Protein AF-A0A6I3X0I8-F1 (afdb_monomer_lite)

Radius of gyration: 18.53 Å; chains: 1; bounding box: 52×44×48 Å

Foldseek 3Di:
DDDDDDDDPPQQFFDKKKKQWFPEDQVRLCVLCVVPDDPPWDWDWDADPGGIIIITADDWDDDPQKIKDHWWAQPQLQDPDGTDDNVNLSVLCVVPPLLSLQRTAFDMWMDGNNQQKIAARQLLLQWWKWDAACATMIIRDDSSNCVSNVHPDIDTDHHQWMAHRVGDIDRSVPDPPVPVDDQDDQLVLLVVSVVVQPPDPAHWAFDDDPQQDQDPQWTWTDDPQEIETRGDSVCRCVQLVDPVSSVVVSVSSNVSSNSSNSVSGGYGYSCSGPPNVVSSCVNNVVPDDPPD

pLDDT: mean 84.64, std 14.88, range [30.23, 97.62]

Sequence (292 aa):
MSAGDQLMPEGSQSGFLIILAAQTAPAEAIASAVDVLPPNWPVVTRELAWGTALLAGPAFNIDGDHVVLGTAVADPWGIPGSTVERAEMMTRCKRYGAQAVNLAAGPFAVADLHTGSITRAPNGVVPLYVAVGKRHVVGTHREIVLRLADSAATRLVPAGVEIHIDGTERNVADLTVQESIRYVDIVDLGREIEMHLARCTVPLVPFNDSALPAPHGFRLLRHDNALVASAIAEQMPETLGSVAAIEATRRAMSALWWQAGRAGMQLFVPALERPAMDTLFLALGCIRSRRR

Secondary structure (DSSP, 8-state):
-PPP------------EEEEEET--HHHHHHHHTTTS-TT--EEEEEETTEEEEEESS-EEEETTEEEEE--BSSTT--TT-BPPHHHHHHHHHHHGGGGGGS-BSSEEEEETTTTEEEEPTT--S--EEEESSSEEEES-HHHHHHHHT-S--EEPPTTEEEETTS-EEE--------------HHHHHHHHHHHHTT-SSPPEE---TTSPPPTTEEEEEETTEEEEEE-GGGHHHHHSSHHHHHHHHHHHHHHHHHHHHTT-EEE-GGGSTTHHHHHHHHTT-S-----

Structure (mmCIF, N/CA/C/O backbone):
data_AF-A0A6I3X0I8-F1
#
_entry.id   AF-A0A6I3X0I8-F1
#
loop_
_atom_site.group_PDB
_atom_site.id
_atom_site.type_symbol
_atom_site.label_atom_id
_atom_site.label_alt_id
_atom_site.label_comp_id
_atom_site.label_asym_id
_atom_site.label_entity_id
_atom_site.label_seq_id
_atom_site.pdbx_PDB_ins_code
_atom_site.Cartn_x
_atom_site.Cartn_y
_atom_site.Cartn_z
_atom_site.occupancy
_atom_site.B_iso_or_equiv
_atom_site.auth_seq_id
_atom_site.auth_comp_id
_atom_site.auth_asym_id
_atom_site.auth_atom_id
_atom_site.pdbx_PDB_model_num
ATOM 1 N N . MET A 1 1 ? -20.209 -26.703 12.601 1.00 30.52 1 MET A N 1
ATOM 2 C CA . MET A 1 1 ? -20.282 -26.414 11.154 1.00 30.52 1 MET A CA 1
ATOM 3 C C . MET A 1 1 ? -20.444 -24.910 11.018 1.00 30.52 1 MET A C 1
ATOM 5 O O . MET A 1 1 ? -21.547 -24.420 11.214 1.00 30.52 1 MET A O 1
ATOM 9 N N . SER A 1 2 ? -19.343 -24.172 10.862 1.00 31.66 2 SER A N 1
ATOM 10 C CA . SER A 1 2 ? -19.375 -22.713 10.710 1.00 31.66 2 SER A CA 1
ATOM 11 C C . SER A 1 2 ? -19.729 -22.363 9.269 1.00 31.66 2 SER A C 1
ATOM 13 O O . SER A 1 2 ? -19.227 -22.996 8.341 1.00 31.66 2 SER A O 1
ATOM 15 N N . ALA A 1 3 ? -20.625 -21.392 9.105 1.00 30.23 3 ALA A N 1
ATOM 16 C CA . ALA A 1 3 ? -20.978 -20.822 7.816 1.00 30.23 3 ALA A CA 1
ATOM 17 C C . ALA A 1 3 ? -19.698 -20.335 7.127 1.00 30.23 3 ALA A C 1
ATOM 19 O O . ALA A 1 3 ? -18.959 -19.536 7.696 1.00 30.23 3 ALA A O 1
ATOM 20 N N . GLY A 1 4 ? -19.409 -20.894 5.953 1.00 31.91 4 GLY A N 1
ATOM 21 C CA . GLY A 1 4 ? -18.306 -20.443 5.122 1.00 31.91 4 GLY A CA 1
ATOM 22 C C . GLY A 1 4 ? -18.554 -19.003 4.702 1.00 31.91 4 GLY A C 1
ATOM 23 O O . GLY A 1 4 ? -19.616 -18.697 4.154 1.00 31.91 4 GLY A O 1
ATOM 24 N N . ASP A 1 5 ? -17.574 -18.148 4.979 1.00 34.41 5 ASP A N 1
ATOM 25 C CA . ASP A 1 5 ? -17.471 -16.808 4.424 1.00 34.41 5 ASP A CA 1
ATOM 26 C C . ASP A 1 5 ? -17.640 -16.902 2.903 1.00 34.41 5 ASP A C 1
ATOM 28 O O . ASP A 1 5 ? -16.839 -17.522 2.198 1.00 34.41 5 ASP A O 1
ATOM 32 N N . GLN A 1 6 ? -18.746 -16.355 2.397 1.00 33.91 6 GLN A N 1
ATOM 33 C CA . GLN A 1 6 ? -19.011 -16.297 0.967 1.00 33.91 6 GLN A CA 1
ATOM 34 C C . GLN A 1 6 ? -17.963 -15.392 0.314 1.00 33.91 6 GLN A C 1
ATOM 36 O O . GLN A 1 6 ? -18.008 -14.168 0.429 1.00 33.91 6 GLN A O 1
ATOM 41 N N . LEU A 1 7 ? -17.014 -16.026 -0.375 1.00 37.66 7 LEU A N 1
ATOM 42 C CA . LEU A 1 7 ? -16.062 -15.388 -1.274 1.00 37.66 7 LEU A CA 1
ATOM 43 C C . LEU A 1 7 ? -16.835 -14.675 -2.390 1.00 37.66 7 LEU A C 1
ATOM 45 O O . LEU A 1 7 ? -17.477 -15.307 -3.230 1.00 37.66 7 LEU A O 1
ATOM 49 N N . MET A 1 8 ? -16.771 -13.345 -2.378 1.00 37.50 8 MET A N 1
ATOM 50 C CA . MET A 1 8 ? -17.165 -12.500 -3.505 1.00 37.50 8 MET A CA 1
ATOM 51 C C . MET A 1 8 ? -16.362 -12.897 -4.761 1.00 37.50 8 MET A C 1
ATOM 53 O O . MET A 1 8 ? -15.214 -13.340 -4.630 1.00 37.50 8 MET A O 1
ATOM 57 N N . PRO A 1 9 ? -16.936 -12.744 -5.972 1.00 39.78 9 PRO A N 1
ATOM 58 C CA . PRO A 1 9 ? -16.251 -13.064 -7.223 1.00 39.78 9 PRO A CA 1
ATOM 59 C C . PRO A 1 9 ? -14.922 -12.310 -7.323 1.00 39.78 9 PRO A C 1
ATOM 61 O O . PRO A 1 9 ? -14.788 -11.210 -6.788 1.00 39.78 9 PRO A O 1
ATOM 64 N N . GLU A 1 10 ? -13.943 -12.912 -8.001 1.00 43.03 10 GLU A N 1
ATOM 65 C CA . GLU A 1 10 ? -12.582 -12.397 -8.181 1.00 43.03 10 GLU A CA 1
ATOM 66 C C . GLU A 1 10 ? -12.565 -11.005 -8.838 1.00 43.03 10 GLU A C 1
ATOM 68 O O . GLU A 1 10 ? -12.401 -10.844 -10.043 1.00 43.03 10 GLU A O 1
ATOM 73 N N . GLY A 1 11 ? -12.739 -9.967 -8.021 1.00 41.91 11 GLY A N 1
ATOM 74 C CA . GLY A 1 11 ? -12.585 -8.572 -8.401 1.00 41.91 11 GLY A CA 1
ATOM 75 C C . GLY A 1 11 ? -11.135 -8.141 -8.233 1.00 41.91 11 GLY A C 1
ATOM 76 O O . GLY A 1 11 ? -10.708 -7.751 -7.147 1.00 41.91 11 GLY A O 1
ATOM 77 N N . SER A 1 12 ? -10.370 -8.217 -9.317 1.00 55.06 12 SER A N 1
ATOM 78 C CA . SER A 1 12 ? -9.038 -7.638 -9.498 1.00 55.06 12 SER A CA 1
ATOM 79 C C . SER A 1 12 ? -9.143 -6.111 -9.603 1.00 55.06 12 SER A C 1
ATOM 81 O O . SER A 1 12 ? -9.148 -5.539 -10.685 1.00 55.06 12 SER A O 1
ATOM 83 N N . GLN A 1 13 ? -9.283 -5.426 -8.470 1.00 65.00 13 GLN A N 1
ATOM 84 C CA . GLN A 1 13 ? -9.361 -3.962 -8.403 1.00 65.00 13 GLN A CA 1
ATOM 85 C C . GLN A 1 13 ? -8.386 -3.436 -7.339 1.00 65.00 13 GLN A C 1
ATOM 87 O O . GLN A 1 13 ? -8.132 -4.102 -6.334 1.00 65.00 13 GLN A O 1
ATOM 92 N N . SER A 1 14 ? -7.796 -2.261 -7.569 1.00 71.12 14 SER A N 1
ATOM 93 C CA . SER A 1 14 ? -7.028 -1.533 -6.551 1.00 71.12 14 SER A CA 1
ATOM 94 C C . SER A 1 14 ? -7.934 -0.802 -5.574 1.00 71.12 14 SER A C 1
ATOM 96 O O . SER A 1 14 ? -9.152 -0.766 -5.729 1.00 71.12 14 SER A O 1
ATOM 98 N N . GLY A 1 15 ? -7.317 -0.213 -4.552 1.00 81.25 15 GLY A N 1
ATOM 99 C CA . GLY A 1 15 ? -8.034 0.425 -3.464 1.00 81.25 15 GLY A CA 1
ATOM 100 C C . GLY A 1 15 ? -8.574 -0.602 -2.474 1.00 81.25 15 GLY A C 1
ATOM 101 O O . GLY A 1 15 ? -9.236 -1.570 -2.827 1.00 81.25 15 GLY A O 1
ATOM 102 N N . PHE A 1 16 ? -8.280 -0.379 -1.204 1.00 90.25 16 PHE A N 1
ATOM 103 C CA . PHE A 1 16 ? -8.968 -1.019 -0.095 1.00 90.25 16 PHE A CA 1
ATOM 104 C C . PHE A 1 16 ? -8.822 -0.136 1.139 1.00 90.25 16 PHE A C 1
ATOM 106 O O . PHE A 1 16 ? -7.867 0.634 1.287 1.00 90.25 16 PHE A O 1
ATOM 113 N N . LEU A 1 17 ? -9.778 -0.259 2.040 1.00 92.31 17 LEU A N 1
ATOM 114 C CA . LEU A 1 17 ? -9.731 0.315 3.363 1.00 92.31 17 LEU A CA 1
ATOM 115 C C . LEU A 1 17 ? -9.381 -0.789 4.358 1.00 92.31 17 LEU A C 1
ATOM 117 O O . LEU A 1 17 ? -10.086 -1.786 4.460 1.00 92.31 17 LEU A O 1
ATOM 121 N N . ILE A 1 18 ? -8.320 -0.581 5.122 1.00 94.62 18 ILE A N 1
ATOM 122 C CA . ILE A 1 18 ? -8.143 -1.243 6.410 1.00 94.62 18 ILE A CA 1
ATOM 123 C C . ILE A 1 18 ? -7.883 -0.161 7.445 1.00 94.62 18 ILE A C 1
ATOM 125 O O . ILE A 1 18 ? -6.996 0.672 7.258 1.00 94.62 18 ILE A O 1
ATOM 129 N N . ILE A 1 19 ? -8.680 -0.159 8.507 1.00 96.75 19 ILE A N 1
ATOM 130 C CA . ILE A 1 19 ? -8.522 0.700 9.674 1.00 96.75 19 ILE A CA 1
ATOM 131 C C . ILE A 1 19 ? -8.519 -0.187 10.915 1.00 96.75 19 ILE A C 1
ATOM 133 O O . ILE A 1 19 ? -9.446 -0.967 11.119 1.00 96.75 19 ILE A O 1
ATOM 137 N N . LEU A 1 20 ? -7.516 -0.017 11.767 1.00 97.62 20 LEU A N 1
ATOM 138 C CA . LEU A 1 20 ? -7.517 -0.479 13.147 1.00 97.62 20 LEU A CA 1
ATOM 139 C C . LEU A 1 20 ? -7.674 0.759 14.030 1.00 97.62 20 LEU A C 1
ATOM 141 O O . LEU A 1 20 ? -6.877 1.692 13.929 1.00 97.62 20 LEU A O 1
ATOM 145 N N . ALA A 1 21 ? -8.715 0.796 14.857 1.00 97.06 21 ALA A N 1
ATOM 146 C CA . ALA A 1 21 ? -9.013 1.926 15.730 1.00 97.06 21 ALA A CA 1
ATOM 147 C C . ALA A 1 21 ? -9.180 1.453 17.179 1.00 97.06 21 ALA A C 1
ATOM 149 O O . ALA A 1 21 ? -10.132 0.737 17.503 1.00 97.06 21 ALA A O 1
ATOM 150 N N . ALA A 1 22 ? -8.257 1.858 18.056 1.00 96.25 22 ALA A N 1
ATOM 151 C CA . ALA A 1 22 ? -8.315 1.519 19.475 1.00 96.25 22 ALA A CA 1
ATOM 152 C C . ALA A 1 22 ? -9.574 2.106 20.120 1.00 96.25 22 ALA A C 1
ATOM 154 O O . ALA A 1 22 ? -9.973 3.224 19.788 1.00 96.25 22 ALA A O 1
ATOM 155 N N . GLN A 1 23 ? -10.186 1.362 21.048 1.00 95.31 23 GLN A N 1
ATOM 156 C CA . GLN A 1 23 ? -11.297 1.847 21.887 1.00 95.31 23 GLN A CA 1
ATOM 157 C C . GLN A 1 23 ? -12.445 2.499 21.084 1.00 95.31 23 GLN A C 1
ATOM 159 O O . GLN A 1 23 ? -13.079 3.454 21.523 1.00 95.31 23 GLN A O 1
ATOM 164 N N . THR A 1 24 ? -12.681 2.016 19.863 1.00 96.31 24 THR A N 1
ATOM 165 C CA . THR A 1 24 ? -13.731 2.505 18.963 1.00 96.31 24 THR A CA 1
ATOM 166 C C . THR A 1 24 ? -14.797 1.438 18.827 1.00 96.31 24 THR A C 1
ATOM 168 O O . THR A 1 24 ? -14.454 0.275 18.625 1.00 96.31 24 THR A O 1
ATOM 171 N N . ALA A 1 25 ? -16.071 1.824 18.897 1.00 96.06 25 ALA A N 1
ATOM 172 C CA . ALA A 1 25 ? -17.179 0.912 18.631 1.00 96.06 25 ALA A CA 1
ATOM 173 C C . ALA A 1 25 ? -17.378 0.705 17.113 1.00 96.06 25 ALA A C 1
ATOM 175 O O . ALA A 1 25 ? -17.197 1.655 16.343 1.00 96.06 25 ALA A O 1
ATOM 176 N N . PRO A 1 26 ? -17.841 -0.475 16.655 1.00 96.50 26 PRO A N 1
ATOM 177 C CA . PRO A 1 26 ? -18.033 -0.748 15.227 1.00 96.50 26 PRO A CA 1
ATOM 178 C C . PRO A 1 26 ? -18.900 0.280 14.488 1.00 96.50 26 PRO A C 1
ATOM 180 O O . PRO A 1 26 ? -18.542 0.723 13.398 1.00 96.50 26 PRO A O 1
ATOM 183 N N . ALA A 1 27 ? -20.003 0.721 15.100 1.00 96.19 27 ALA A N 1
ATOM 184 C CA . ALA A 1 27 ? -20.914 1.697 14.497 1.00 96.19 27 ALA A CA 1
ATOM 185 C C . ALA A 1 27 ? -20.234 3.049 14.207 1.00 96.19 27 ALA A C 1
ATOM 187 O O . ALA A 1 27 ? -20.485 3.665 13.172 1.00 96.19 27 ALA A O 1
ATOM 188 N N . GLU A 1 28 ? -19.338 3.491 15.091 1.00 95.75 28 GLU A N 1
ATOM 189 C CA . GLU A 1 28 ? -18.586 4.737 14.929 1.00 95.75 28 GLU A CA 1
ATOM 190 C C . GLU A 1 28 ? -17.545 4.635 13.802 1.00 95.75 28 GLU A C 1
ATOM 192 O O . GLU A 1 28 ? -17.379 5.572 13.012 1.00 95.75 28 GLU A O 1
ATOM 197 N N . ALA A 1 29 ? -16.882 3.478 13.686 1.00 95.12 29 ALA A N 1
ATOM 198 C CA . ALA A 1 29 ? -15.953 3.198 12.596 1.00 95.12 29 ALA A CA 1
ATOM 199 C C . ALA A 1 29 ? -16.658 3.243 11.230 1.00 95.12 29 ALA A C 1
ATOM 201 O O . ALA A 1 29 ? -16.177 3.916 10.317 1.00 95.12 29 ALA A O 1
ATOM 202 N N . ILE A 1 30 ? -17.825 2.598 11.104 1.00 95.44 30 ILE A N 1
ATOM 203 C CA . ILE A 1 30 ? -18.626 2.598 9.866 1.00 95.44 30 ILE A CA 1
ATOM 204 C C . ILE A 1 30 ? -19.091 4.012 9.517 1.00 95.44 30 ILE A C 1
ATOM 206 O O . ILE A 1 30 ? -18.900 4.459 8.385 1.00 95.44 30 ILE A O 1
ATOM 210 N N . ALA A 1 31 ? -19.654 4.738 10.488 1.00 94.81 31 ALA A N 1
ATOM 211 C CA . ALA A 1 31 ? -20.130 6.106 10.283 1.00 94.81 31 ALA A CA 1
ATOM 212 C C . ALA A 1 31 ? -19.012 7.044 9.797 1.00 94.81 31 ALA A C 1
ATOM 214 O O . ALA A 1 31 ? -19.251 7.960 9.016 1.00 94.81 31 ALA A O 1
ATOM 215 N N . SER A 1 32 ? -17.766 6.790 10.203 1.00 93.81 32 SER A N 1
ATOM 216 C CA . SER A 1 32 ? -16.609 7.569 9.759 1.00 93.81 32 SER A CA 1
ATOM 217 C C . SER A 1 32 ? -16.168 7.278 8.321 1.00 93.81 32 SER A C 1
ATOM 219 O O . SER A 1 32 ? -15.430 8.085 7.758 1.00 93.81 32 SER A O 1
ATOM 221 N N . ALA A 1 33 ? -16.598 6.164 7.727 1.00 91.75 33 ALA A N 1
ATOM 222 C CA . ALA A 1 33 ? -16.154 5.718 6.408 1.00 91.75 33 ALA A CA 1
ATOM 223 C C . ALA A 1 33 ? -17.232 5.798 5.315 1.00 91.75 33 ALA A C 1
ATOM 225 O O . ALA A 1 33 ? -16.880 5.866 4.138 1.00 91.75 33 ALA A O 1
ATOM 226 N N . VAL A 1 34 ? -18.519 5.810 5.681 1.00 89.44 34 VAL A N 1
ATOM 227 C CA . VAL A 1 34 ? -19.650 5.669 4.742 1.00 89.44 34 VAL A CA 1
ATOM 228 C C . VAL A 1 34 ? -19.632 6.672 3.579 1.00 89.44 34 VAL A C 1
ATOM 230 O O . VAL A 1 34 ? -19.892 6.282 2.448 1.00 89.44 34 VAL A O 1
ATOM 233 N N . ASP A 1 35 ? -19.237 7.924 3.824 1.00 87.31 35 ASP A N 1
ATOM 234 C CA . ASP A 1 35 ? -19.232 8.980 2.796 1.00 87.31 35 ASP A CA 1
ATOM 235 C C . ASP A 1 35 ? -18.014 8.931 1.858 1.00 87.31 35 ASP A C 1
ATOM 237 O O . ASP A 1 35 ? -17.942 9.663 0.872 1.00 87.31 35 ASP A O 1
ATOM 241 N N . VAL A 1 36 ? -17.016 8.112 2.192 1.00 85.69 36 VAL A N 1
ATOM 242 C CA . VAL A 1 36 ? -15.724 8.045 1.489 1.00 85.69 36 VAL A CA 1
ATOM 243 C C . VAL A 1 36 ? -15.614 6.772 0.655 1.00 85.69 36 VAL A C 1
ATOM 245 O O . VAL A 1 36 ? -14.923 6.741 -0.367 1.00 85.69 36 VAL A O 1
ATOM 248 N N . LEU A 1 37 ? -16.273 5.705 1.103 1.00 84.75 37 LEU A N 1
ATOM 249 C CA . LEU A 1 37 ? -16.211 4.403 0.463 1.00 84.75 37 LEU A CA 1
ATOM 250 C C . LEU A 1 37 ? -16.990 4.395 -0.860 1.00 84.75 37 LEU A C 1
ATOM 252 O O . LEU A 1 37 ? -18.111 4.900 -0.925 1.00 84.75 37 LEU A O 1
ATOM 256 N N . PRO A 1 38 ? -16.441 3.781 -1.923 1.00 83.19 38 PRO A N 1
ATOM 257 C CA . PRO A 1 38 ? -17.211 3.505 -3.126 1.00 83.19 38 PRO A CA 1
ATOM 258 C C . PRO A 1 38 ? -18.472 2.683 -2.802 1.00 83.19 38 PRO A C 1
ATOM 260 O O . PRO A 1 38 ? -18.392 1.734 -2.020 1.00 83.19 38 PRO A O 1
ATOM 263 N N . PRO A 1 39 ? -19.624 2.981 -3.432 1.00 79.06 39 PRO A N 1
ATOM 264 C CA . PRO A 1 39 ? -20.924 2.430 -3.033 1.00 79.06 39 PRO A CA 1
ATOM 265 C C . PRO A 1 39 ? -21.034 0.903 -3.158 1.00 79.06 39 PRO A C 1
ATOM 267 O O . PRO A 1 39 ? -21.868 0.294 -2.498 1.00 79.06 39 PRO A O 1
ATOM 270 N N . ASN A 1 40 ? -20.188 0.279 -3.982 1.00 81.44 40 ASN A N 1
ATOM 271 C CA . ASN A 1 40 ? -20.195 -1.167 -4.224 1.00 81.44 40 ASN A CA 1
ATOM 272 C C . ASN A 1 40 ? -19.096 -1.917 -3.459 1.00 81.44 40 ASN A C 1
ATOM 274 O O . ASN A 1 40 ? -18.894 -3.108 -3.693 1.00 81.44 40 ASN A O 1
ATOM 278 N N . TRP A 1 41 ? -18.333 -1.239 -2.598 1.00 86.94 41 TRP A N 1
ATOM 279 C CA . TRP A 1 41 ? -17.324 -1.923 -1.800 1.00 86.94 41 TRP A CA 1
ATOM 280 C C . TRP A 1 41 ? -17.990 -2.667 -0.643 1.00 86.94 41 TRP A C 1
ATOM 282 O O . TRP A 1 41 ? -18.701 -2.040 0.144 1.00 86.94 41 TRP A O 1
ATOM 292 N N . PRO A 1 42 ? -17.759 -3.985 -0.495 1.00 88.25 42 PRO A N 1
ATOM 293 C CA . PRO A 1 42 ? -18.194 -4.684 0.700 1.00 88.25 42 PRO A CA 1
ATOM 294 C C . PRO A 1 42 ? -17.462 -4.098 1.908 1.00 88.25 42 PRO A C 1
ATOM 296 O O . PRO A 1 42 ? -16.277 -3.762 1.824 1.00 88.25 42 PRO A O 1
ATOM 299 N N . VAL A 1 43 ? -18.184 -3.978 3.020 1.00 91.06 43 VAL A N 1
ATOM 300 C CA . VAL A 1 43 ? -17.684 -3.432 4.282 1.00 91.06 43 VAL A CA 1
ATOM 301 C C . VAL A 1 43 ? -17.868 -4.477 5.368 1.00 91.06 43 VAL A C 1
ATOM 303 O O . VAL A 1 43 ? -18.961 -5.008 5.551 1.00 91.06 43 VAL A O 1
ATOM 306 N N . VAL A 1 44 ? -16.797 -4.757 6.100 1.00 93.06 44 VAL A N 1
ATOM 307 C CA . VAL A 1 44 ? -16.777 -5.673 7.235 1.00 93.06 44 VAL A CA 1
ATOM 308 C C . VAL A 1 44 ? -16.189 -4.938 8.427 1.00 93.06 44 VAL A C 1
ATOM 310 O O . VAL A 1 44 ? -15.123 -4.331 8.340 1.00 93.06 44 VAL A O 1
ATOM 313 N N . THR A 1 45 ? -16.869 -5.019 9.564 1.00 94.38 45 THR A N 1
ATOM 314 C CA . THR A 1 45 ? -16.325 -4.572 10.846 1.00 94.38 45 THR A CA 1
ATOM 315 C C . THR A 1 45 ? -16.229 -5.716 11.821 1.00 94.38 45 THR A C 1
ATOM 317 O O . THR A 1 45 ? -17.137 -6.542 11.899 1.00 94.38 45 THR A O 1
ATOM 320 N N . ARG A 1 46 ? -15.166 -5.709 12.619 1.00 94.50 46 ARG A N 1
ATOM 321 C CA . ARG A 1 46 ? -14.960 -6.668 13.694 1.00 94.50 46 ARG A CA 1
ATOM 322 C C . ARG A 1 46 ? -14.582 -5.947 14.975 1.00 94.50 46 ARG A C 1
ATOM 324 O O . ARG A 1 46 ? -13.611 -5.193 15.004 1.00 94.50 46 ARG A O 1
ATOM 331 N N . GLU A 1 47 ? -15.353 -6.207 16.020 1.00 95.81 47 GLU A N 1
ATOM 332 C CA . GLU A 1 47 ? -15.017 -5.809 17.381 1.00 95.81 47 GLU A CA 1
ATOM 333 C C . GLU A 1 47 ? -13.959 -6.764 17.947 1.00 95.81 47 GLU A C 1
ATOM 335 O O . GLU A 1 47 ? -14.021 -7.981 17.749 1.00 95.81 47 GLU A O 1
ATOM 340 N N . LEU A 1 48 ? -12.953 -6.196 18.600 1.00 95.56 48 LEU A N 1
ATOM 341 C CA . LEU A 1 48 ? -11.762 -6.867 19.106 1.00 95.56 48 LEU A CA 1
ATOM 342 C C . LEU A 1 48 ? -11.480 -6.366 20.525 1.00 95.56 48 LEU A C 1
ATOM 344 O O . LEU A 1 48 ? -11.910 -5.283 20.912 1.00 95.56 48 LEU A O 1
ATOM 348 N N . ALA A 1 49 ? -10.702 -7.124 21.299 1.00 94.25 49 ALA A N 1
ATOM 349 C CA . ALA A 1 49 ? -10.416 -6.785 22.697 1.00 94.25 49 ALA A CA 1
ATOM 350 C C . ALA A 1 49 ? -9.773 -5.394 22.882 1.00 94.25 49 ALA A C 1
ATOM 352 O O . ALA A 1 49 ? -9.930 -4.771 23.928 1.00 94.25 49 ALA A O 1
ATOM 353 N N . TRP A 1 50 ? -9.055 -4.903 21.868 1.00 93.62 50 TRP A N 1
ATOM 354 C CA . TRP A 1 50 ? -8.394 -3.598 21.875 1.00 93.62 50 TRP A CA 1
ATOM 355 C C . TRP A 1 50 ? -9.201 -2.485 21.176 1.00 93.62 50 TRP A C 1
ATOM 357 O O . TRP A 1 50 ? -8.859 -1.306 21.314 1.00 93.62 50 TRP A O 1
ATOM 367 N N . GLY A 1 51 ? -10.259 -2.805 20.420 1.00 95.94 51 GLY A N 1
ATOM 368 C CA . GLY A 1 51 ? -10.993 -1.822 19.616 1.00 95.94 51 GLY A CA 1
ATOM 369 C C . GLY A 1 51 ? -11.734 -2.421 18.423 1.00 95.94 51 GLY A C 1
ATOM 370 O O . GLY A 1 51 ? -12.356 -3.470 18.533 1.00 95.94 51 GLY A O 1
ATOM 371 N N . THR A 1 52 ? -11.685 -1.745 17.275 1.00 97.19 52 THR A N 1
ATOM 372 C CA . THR A 1 52 ? -12.385 -2.170 16.054 1.00 97.19 52 THR A CA 1
ATOM 373 C C . THR A 1 52 ? -11.433 -2.263 14.871 1.00 97.19 52 THR A C 1
ATOM 375 O O . THR A 1 52 ? -10.624 -1.362 14.637 1.00 97.19 52 THR A O 1
ATOM 378 N N . ALA A 1 53 ? -11.598 -3.318 14.075 1.00 96.75 53 ALA A N 1
ATOM 379 C CA . ALA A 1 53 ? -11.095 -3.393 12.712 1.00 96.75 53 ALA A CA 1
ATOM 380 C C . ALA A 1 53 ? -12.226 -3.096 11.716 1.00 96.75 53 ALA A C 1
ATOM 382 O O . ALA A 1 53 ? -13.287 -3.716 11.779 1.00 96.75 53 ALA A O 1
ATOM 383 N N . LEU A 1 54 ? -11.996 -2.164 10.795 1.00 95.81 54 LEU A N 1
ATOM 384 C CA . LEU A 1 54 ? -12.872 -1.856 9.666 1.00 95.81 54 LEU A CA 1
ATOM 385 C C . LEU A 1 54 ? -12.131 -2.191 8.374 1.00 95.81 54 LEU A C 1
ATOM 387 O O . LEU A 1 54 ? -11.066 -1.642 8.096 1.00 95.81 54 LEU A O 1
ATOM 391 N N . LEU A 1 55 ? -12.720 -3.082 7.591 1.00 94.38 55 LEU A N 1
ATOM 392 C CA . LEU A 1 55 ? -12.208 -3.569 6.322 1.00 94.38 55 LEU A CA 1
ATOM 393 C C . LEU A 1 55 ? -13.221 -3.209 5.242 1.00 94.38 55 LEU A C 1
ATOM 395 O O . LEU A 1 55 ? -14.413 -3.460 5.403 1.00 94.38 55 LEU A O 1
ATOM 399 N N . ALA A 1 56 ? -12.771 -2.627 4.141 1.00 91.19 56 ALA A N 1
ATOM 400 C CA . ALA A 1 56 ? -13.615 -2.451 2.972 1.00 91.19 56 ALA A CA 1
ATOM 401 C C . ALA A 1 56 ? -12.802 -2.577 1.693 1.00 91.19 56 ALA A C 1
ATOM 403 O O . ALA A 1 56 ? -11.618 -2.252 1.660 1.00 91.19 56 ALA A O 1
ATOM 404 N N . GLY A 1 57 ? -13.441 -3.014 0.621 1.00 87.81 57 GLY A N 1
ATOM 405 C CA . GLY A 1 57 ? -12.790 -3.079 -0.678 1.00 87.81 57 GLY A CA 1
ATOM 406 C C . GLY A 1 57 ? -13.136 -4.324 -1.472 1.00 87.81 57 GLY A C 1
ATOM 407 O O . GLY A 1 57 ? -13.727 -5.262 -0.948 1.00 87.81 57 GLY A O 1
ATOM 408 N N . PRO A 1 58 ? -12.747 -4.345 -2.748 1.00 74.69 58 PRO A N 1
ATOM 409 C CA . PRO A 1 58 ? -13.157 -5.363 -3.709 1.00 74.69 58 PRO A CA 1
ATOM 410 C C . PRO A 1 58 ? -12.522 -6.736 -3.445 1.00 74.69 58 PRO A C 1
ATOM 412 O O . PRO A 1 58 ? -12.992 -7.744 -3.963 1.00 74.69 58 PRO A O 1
ATOM 415 N N . ALA A 1 59 ? -11.445 -6.782 -2.657 1.00 72.44 59 ALA A N 1
ATOM 416 C CA . ALA A 1 59 ? -10.634 -7.973 -2.470 1.00 72.44 59 ALA A CA 1
ATOM 417 C C . ALA A 1 59 ? -9.957 -7.991 -1.093 1.00 72.44 59 ALA A C 1
ATOM 419 O O . ALA A 1 59 ? -8.915 -7.359 -0.895 1.00 72.44 59 ALA A O 1
ATOM 420 N N . PHE A 1 60 ? -10.502 -8.776 -0.165 1.00 77.69 60 PHE A N 1
ATOM 421 C CA . PHE A 1 60 ? -9.809 -9.167 1.059 1.00 77.69 60 PHE A CA 1
ATOM 422 C C . PHE A 1 60 ? -10.142 -10.611 1.437 1.00 77.69 60 PHE A C 1
ATOM 424 O O . PHE A 1 60 ? -11.183 -11.139 1.053 1.00 77.69 60 PHE A O 1
ATOM 431 N N . ASN A 1 61 ? -9.232 -11.255 2.162 1.00 82.81 61 ASN A N 1
ATOM 432 C CA . ASN A 1 61 ? -9.436 -12.576 2.744 1.00 82.81 61 ASN A CA 1
ATOM 433 C C . ASN A 1 61 ? -9.135 -12.509 4.242 1.00 82.81 61 ASN A C 1
ATOM 435 O O . ASN A 1 61 ? -8.157 -11.867 4.637 1.00 82.81 61 ASN A O 1
ATOM 439 N N . ILE A 1 62 ? -9.971 -13.155 5.050 1.00 85.38 62 ILE A N 1
ATOM 440 C CA . ILE A 1 62 ? -9.868 -13.189 6.510 1.00 85.38 62 ILE A CA 1
ATOM 441 C C . ILE A 1 62 ? -9.801 -14.654 6.923 1.00 85.38 62 ILE A C 1
ATOM 443 O O . ILE A 1 62 ? -10.627 -15.456 6.503 1.00 85.38 62 ILE A O 1
ATOM 447 N N . ASP A 1 63 ? -8.822 -15.005 7.748 1.00 87.00 63 ASP A N 1
ATOM 448 C CA . ASP A 1 63 ? -8.694 -16.349 8.304 1.00 87.00 63 ASP A CA 1
ATOM 449 C C . ASP A 1 63 ? -8.271 -16.251 9.773 1.00 87.00 63 ASP A C 1
ATOM 451 O O . ASP A 1 63 ? -7.116 -15.955 10.106 1.00 87.00 63 ASP A O 1
ATOM 455 N N . GLY A 1 64 ? -9.248 -16.444 10.663 1.00 87.62 64 GLY A N 1
ATOM 456 C CA . GLY A 1 64 ? -9.086 -16.150 12.082 1.00 87.62 64 GLY A CA 1
ATOM 457 C C . GLY A 1 64 ? -8.752 -14.673 12.270 1.00 87.62 64 GLY A C 1
ATOM 458 O O . GLY A 1 64 ? -9.544 -13.808 11.908 1.00 87.62 64 GLY A O 1
ATOM 459 N N . ASP A 1 65 ? -7.579 -14.383 12.821 1.00 90.19 65 ASP A N 1
ATOM 460 C CA . ASP A 1 65 ? -7.111 -13.016 13.066 1.00 90.19 65 ASP A CA 1
ATOM 461 C C . ASP A 1 65 ? -6.212 -12.460 11.952 1.00 90.19 65 ASP A C 1
ATOM 463 O O . ASP A 1 65 ? -5.790 -11.314 12.026 1.00 90.19 65 ASP A O 1
ATOM 467 N N . HIS A 1 66 ? -5.940 -13.221 10.892 1.00 90.50 66 HIS A N 1
ATOM 468 C CA . HIS A 1 66 ? -5.088 -12.757 9.797 1.00 90.50 66 HIS A CA 1
ATOM 469 C C . HIS A 1 66 ? -5.929 -12.196 8.654 1.00 90.50 66 HIS A C 1
ATOM 471 O O . HIS A 1 66 ? -6.940 -12.786 8.263 1.00 90.50 66 HIS A O 1
ATOM 477 N N . VAL A 1 67 ? -5.486 -11.073 8.088 1.00 90.19 67 VAL A N 1
ATOM 478 C CA . VAL A 1 67 ? -6.149 -10.413 6.960 1.00 90.19 67 VAL A CA 1
ATOM 479 C C . VAL A 1 67 ? -5.137 -10.100 5.868 1.00 90.19 67 VAL A C 1
ATOM 481 O O . VAL A 1 67 ? -4.073 -9.540 6.130 1.00 90.19 67 VAL A O 1
ATOM 484 N N . VAL A 1 68 ? -5.498 -10.415 4.626 1.00 88.44 68 VAL A N 1
ATOM 485 C CA . VAL A 1 68 ? -4.767 -9.997 3.424 1.00 88.44 68 VAL A CA 1
ATOM 486 C C . VAL A 1 68 ? -5.710 -9.168 2.560 1.00 88.44 68 VAL A C 1
ATOM 488 O O . VAL A 1 68 ? -6.789 -9.646 2.204 1.00 88.44 68 VAL A O 1
ATOM 491 N N . LEU A 1 69 ? -5.308 -7.943 2.211 1.00 87.00 69 LEU A N 1
ATOM 492 C CA . LEU A 1 69 ? -6.071 -7.047 1.337 1.00 87.00 69 LEU A CA 1
ATOM 493 C C . LEU A 1 69 ? -5.267 -6.664 0.099 1.00 87.00 69 LEU A C 1
ATOM 495 O O . LEU A 1 69 ? -4.058 -6.454 0.183 1.00 87.00 69 LEU A O 1
ATOM 499 N N . GLY A 1 70 ? -5.959 -6.495 -1.027 1.00 85.25 70 GLY A N 1
ATOM 500 C CA . GLY A 1 70 ? -5.364 -6.041 -2.283 1.00 85.25 70 GLY A CA 1
ATOM 501 C C . GLY A 1 70 ? -4.930 -7.175 -3.207 1.00 85.25 70 GLY A C 1
ATOM 502 O O . GLY A 1 70 ? -5.492 -8.271 -3.179 1.00 85.25 70 GLY A O 1
ATOM 503 N N . THR A 1 71 ? -3.963 -6.877 -4.079 1.00 82.56 71 THR A N 1
ATOM 504 C CA . THR A 1 71 ? -3.487 -7.807 -5.114 1.00 82.56 71 THR A CA 1
ATOM 505 C C . THR A 1 71 ? -1.993 -8.058 -4.947 1.00 82.56 71 THR A C 1
ATOM 507 O O . THR A 1 71 ? -1.181 -7.191 -5.261 1.00 82.56 71 THR A O 1
ATOM 510 N N . ALA A 1 72 ? -1.651 -9.256 -4.479 1.00 85.50 72 ALA A N 1
ATOM 511 C CA . ALA A 1 72 ? -0.292 -9.774 -4.512 1.00 85.50 72 ALA A CA 1
ATOM 512 C C . ALA A 1 72 ? -0.055 -10.500 -5.846 1.00 85.50 72 ALA A C 1
ATOM 514 O O . ALA A 1 72 ? -0.927 -11.236 -6.313 1.00 85.50 72 ALA A O 1
ATOM 515 N N . VAL A 1 73 ? 1.114 -10.319 -6.453 1.00 86.44 73 VAL A N 1
ATOM 516 C CA . VAL A 1 73 ? 1.532 -11.034 -7.668 1.00 86.44 73 VAL A CA 1
ATOM 517 C C . VAL A 1 73 ? 2.852 -11.762 -7.445 1.00 86.44 73 VAL A C 1
ATOM 519 O O . VAL A 1 73 ? 3.678 -11.357 -6.626 1.00 86.44 73 VAL A O 1
ATOM 522 N N . ALA A 1 74 ? 2.994 -12.896 -8.127 1.00 82.75 74 ALA A N 1
ATOM 523 C CA . ALA A 1 74 ? 4.144 -13.783 -8.022 1.00 82.75 74 ALA A CA 1
ATOM 524 C C . ALA A 1 74 ? 5.327 -13.271 -8.848 1.00 82.75 74 ALA A C 1
ATOM 526 O O . ALA A 1 74 ? 6.473 -13.587 -8.533 1.00 82.75 74 ALA A O 1
ATOM 527 N N . ASP A 1 75 ? 5.051 -12.490 -9.897 1.00 85.06 75 ASP A N 1
ATOM 528 C CA . ASP A 1 75 ? 6.087 -11.802 -10.653 1.00 85.06 75 ASP A CA 1
ATOM 529 C C . ASP A 1 75 ? 6.823 -10.797 -9.745 1.00 85.06 75 ASP A C 1
ATOM 531 O O . ASP A 1 75 ? 6.184 -9.908 -9.178 1.00 85.06 75 ASP A O 1
ATOM 535 N N . PRO A 1 76 ? 8.153 -10.910 -9.588 1.00 80.38 76 PRO A N 1
ATOM 536 C CA . PRO A 1 76 ? 8.903 -10.050 -8.677 1.00 80.38 76 PRO A CA 1
ATOM 537 C C . PRO A 1 76 ? 8.931 -8.588 -9.152 1.00 80.38 76 PRO A C 1
ATOM 539 O O . PRO A 1 76 ? 8.915 -7.665 -8.345 1.00 80.38 76 PRO A O 1
ATOM 542 N N . TRP A 1 77 ? 8.856 -8.338 -10.461 1.00 84.00 77 TRP A N 1
ATOM 543 C CA . TRP A 1 77 ? 8.760 -6.981 -11.008 1.00 84.00 77 TRP A CA 1
ATOM 544 C C . TRP A 1 77 ? 7.369 -6.364 -10.820 1.00 84.00 77 TRP A C 1
ATOM 546 O O . TRP A 1 77 ? 7.131 -5.245 -11.270 1.00 84.00 77 TRP A O 1
ATOM 556 N N . GLY A 1 78 ? 6.444 -7.076 -10.169 1.00 84.81 78 GLY A N 1
ATOM 557 C CA . GLY A 1 78 ? 5.065 -6.662 -9.961 1.00 84.81 78 GLY A CA 1
ATOM 558 C C . GLY A 1 78 ? 4.313 -6.428 -11.259 1.00 84.81 78 GLY A C 1
ATOM 559 O O . GLY A 1 78 ? 3.451 -5.557 -11.316 1.00 84.81 78 GLY A O 1
ATOM 560 N N . ILE A 1 79 ? 4.647 -7.169 -12.313 1.00 86.50 79 ILE A N 1
ATOM 561 C CA . ILE A 1 79 ? 3.935 -7.098 -13.584 1.00 86.50 79 ILE A CA 1
ATOM 562 C C . ILE A 1 79 ? 2.611 -7.877 -13.470 1.00 86.50 79 ILE A C 1
ATOM 564 O O . ILE A 1 79 ? 2.589 -8.976 -12.905 1.00 86.50 79 ILE A O 1
ATOM 568 N N . PRO A 1 80 ? 1.487 -7.339 -13.987 1.00 83.00 80 PRO A N 1
ATOM 569 C CA . PRO A 1 80 ? 0.216 -8.058 -13.992 1.00 83.00 80 PRO A CA 1
ATOM 570 C C . PRO A 1 80 ? 0.310 -9.351 -14.817 1.00 83.00 80 PRO A C 1
ATOM 572 O O . PRO A 1 80 ? 0.884 -9.362 -15.900 1.00 83.00 80 PRO A O 1
ATOM 575 N N . GLY A 1 81 ? -0.290 -10.437 -14.321 1.00 76.38 81 GLY A N 1
ATOM 576 C CA . GLY A 1 81 ? -0.408 -11.698 -15.070 1.00 76.38 81 GLY A CA 1
ATOM 577 C C . GLY A 1 81 ? -0.397 -12.965 -14.211 1.00 76.38 81 GLY A C 1
ATOM 578 O O . GLY A 1 81 ? -1.010 -13.958 -14.589 1.00 76.38 81 GLY A O 1
ATOM 579 N N . SER A 1 82 ? 0.242 -12.934 -13.038 1.00 78.62 82 SER A N 1
ATOM 580 C CA . SER A 1 82 ? 0.309 -14.071 -12.107 1.00 78.62 82 SER A CA 1
ATOM 581 C C . SER A 1 82 ? -0.032 -13.636 -10.681 1.00 78.62 82 SER A C 1
ATOM 583 O O . SER A 1 82 ? 0.841 -13.372 -9.856 1.00 78.62 82 SER A O 1
ATOM 585 N N . THR A 1 83 ? -1.322 -13.525 -10.363 1.00 82.06 83 THR A N 1
ATOM 586 C CA . THR A 1 83 ? -1.748 -13.212 -8.991 1.00 82.06 83 THR A CA 1
ATOM 587 C C . THR A 1 83 ? -1.410 -14.361 -8.049 1.00 82.06 83 THR A C 1
ATOM 589 O O . THR A 1 83 ? -1.723 -15.511 -8.349 1.00 82.06 83 THR A O 1
ATOM 592 N N . VAL A 1 84 ? -0.817 -14.051 -6.895 1.00 81.75 84 VAL A N 1
ATOM 593 C CA . VAL A 1 84 ? -0.705 -15.017 -5.796 1.00 81.75 84 VAL A CA 1
ATOM 594 C C . VAL A 1 84 ? -2.103 -15.221 -5.236 1.00 81.75 84 VAL A C 1
ATOM 596 O O . VAL A 1 84 ? -2.783 -14.252 -4.883 1.00 81.75 84 VAL A O 1
ATOM 599 N N . GLU A 1 85 ? -2.543 -16.472 -5.143 1.00 83.50 85 GLU A N 1
ATOM 600 C CA . GLU A 1 85 ? -3.848 -16.772 -4.567 1.00 83.50 85 GLU A CA 1
ATOM 601 C C . GLU A 1 85 ? -3.926 -16.249 -3.128 1.00 83.50 85 GLU A C 1
ATOM 603 O O . GLU A 1 85 ? -2.995 -16.392 -2.331 1.00 83.50 85 GLU A O 1
ATOM 608 N N . ARG A 1 86 ? -5.067 -15.665 -2.742 1.00 79.62 86 ARG A N 1
ATOM 609 C CA . ARG A 1 86 ? -5.217 -15.096 -1.390 1.00 79.62 86 ARG A CA 1
ATOM 610 C C . ARG A 1 86 ? -5.031 -16.151 -0.297 1.00 79.62 86 ARG A C 1
ATOM 612 O O . ARG A 1 86 ? -4.524 -15.821 0.770 1.00 79.62 86 ARG A O 1
ATOM 619 N N . ALA A 1 87 ? -5.431 -17.401 -0.548 1.00 83.69 87 ALA A N 1
ATOM 620 C CA . ALA A 1 87 ? -5.224 -18.521 0.373 1.00 83.69 87 ALA A CA 1
ATOM 621 C C . ALA A 1 87 ? -3.735 -18.877 0.526 1.00 83.69 87 ALA A C 1
ATOM 623 O O . ALA A 1 87 ? -3.262 -19.148 1.634 1.00 83.69 87 ALA A O 1
ATOM 624 N N . GLU A 1 88 ? -2.972 -18.809 -0.565 1.00 87.81 88 GLU A N 1
ATOM 625 C CA . GLU A 1 88 ? -1.522 -18.976 -0.531 1.00 87.81 88 GLU A CA 1
ATOM 626 C C . GLU A 1 88 ? -0.865 -17.837 0.259 1.00 87.81 88 GLU A C 1
ATOM 628 O O . GLU A 1 88 ? -0.066 -18.091 1.163 1.00 87.81 88 GLU A O 1
ATOM 633 N N . MET A 1 89 ? -1.253 -16.584 -0.006 1.00 86.19 89 MET A N 1
ATOM 634 C CA . MET A 1 89 ? -0.736 -15.429 0.730 1.00 86.19 89 MET A CA 1
ATOM 635 C C . MET A 1 89 ? -1.063 -15.525 2.225 1.00 86.19 89 MET A C 1
ATOM 637 O O . MET A 1 89 ? -0.186 -15.323 3.062 1.00 86.19 89 MET A O 1
ATOM 641 N N . MET A 1 90 ? -2.283 -15.942 2.569 1.00 88.31 90 MET A N 1
ATOM 642 C CA . MET A 1 90 ? -2.690 -16.197 3.951 1.00 88.31 90 MET A CA 1
ATOM 643 C C . MET A 1 90 ? -1.827 -17.276 4.619 1.00 88.31 90 MET A C 1
ATOM 645 O O . MET A 1 90 ? -1.375 -17.111 5.752 1.00 88.31 90 MET A O 1
ATOM 649 N N . THR A 1 91 ? -1.529 -18.361 3.901 1.00 88.44 91 THR A N 1
ATOM 650 C CA . THR A 1 91 ? -0.639 -19.429 4.382 1.00 88.44 91 THR A CA 1
ATOM 651 C C . THR A 1 91 ? 0.771 -18.900 4.650 1.00 88.44 91 THR A C 1
ATOM 653 O O . THR A 1 91 ? 1.375 -19.226 5.676 1.00 88.44 91 THR A O 1
ATOM 656 N N . ARG A 1 92 ? 1.293 -18.033 3.772 1.00 88.62 92 ARG A N 1
ATOM 657 C CA . ARG A 1 92 ? 2.584 -17.358 3.973 1.00 88.62 92 ARG A CA 1
ATOM 658 C C . ARG A 1 92 ? 2.545 -16.449 5.205 1.00 88.62 92 ARG A C 1
ATOM 660 O O . ARG A 1 92 ? 3.472 -16.508 6.006 1.00 88.62 92 ARG A O 1
ATOM 667 N N . CYS A 1 93 ? 1.476 -15.676 5.406 1.00 85.31 93 CYS A N 1
ATOM 668 C CA . CYS A 1 93 ? 1.294 -14.832 6.594 1.00 85.31 93 CYS A CA 1
ATOM 669 C C . CYS A 1 93 ? 1.272 -15.654 7.885 1.00 85.31 93 CYS A C 1
ATOM 671 O O . CYS A 1 93 ? 1.998 -15.333 8.817 1.00 85.31 93 CYS A O 1
ATOM 673 N N . LYS A 1 94 ? 0.537 -16.770 7.925 1.00 86.31 94 LYS A N 1
ATOM 674 C CA . LYS A 1 94 ? 0.521 -17.669 9.092 1.00 86.31 94 LYS A CA 1
ATOM 675 C C . LYS A 1 94 ? 1.895 -18.271 9.402 1.00 86.31 94 LYS A C 1
ATOM 677 O O . LYS A 1 94 ? 2.215 -18.513 10.561 1.00 86.31 94 LYS A O 1
ATOM 682 N N . ARG A 1 95 ? 2.708 -18.534 8.373 1.00 86.50 95 ARG A N 1
ATOM 683 C CA . ARG A 1 95 ? 4.033 -19.158 8.522 1.00 86.50 95 ARG A CA 1
ATOM 684 C C . ARG A 1 95 ? 5.144 -18.165 8.868 1.00 86.50 95 ARG A C 1
ATOM 686 O O . ARG A 1 95 ? 6.040 -18.512 9.631 1.00 86.50 95 ARG A O 1
ATOM 693 N N . TYR A 1 96 ? 5.114 -16.973 8.278 1.00 84.31 96 TYR A N 1
ATOM 694 C CA . TYR A 1 96 ? 6.209 -15.995 8.330 1.00 84.31 96 TYR A CA 1
ATOM 695 C C . TYR A 1 96 ? 5.825 -14.681 9.033 1.00 84.31 96 TYR A C 1
ATOM 697 O O . TYR A 1 96 ? 6.656 -13.782 9.169 1.00 84.31 96 TYR A O 1
ATOM 705 N N . GLY A 1 97 ? 4.575 -14.546 9.480 1.00 84.19 97 GLY A N 1
ATOM 706 C CA . GLY A 1 97 ? 4.037 -13.320 10.064 1.00 84.19 97 GLY A CA 1
ATOM 707 C C . GLY A 1 97 ? 4.126 -12.142 9.095 1.00 84.19 97 GLY A C 1
ATOM 708 O O . GLY A 1 97 ? 3.971 -12.290 7.878 1.00 84.19 97 GLY A O 1
ATOM 709 N N . ALA A 1 98 ? 4.459 -10.972 9.637 1.00 84.12 98 ALA A N 1
ATOM 710 C CA . ALA A 1 98 ? 4.654 -9.743 8.875 1.00 84.12 98 ALA A CA 1
ATOM 711 C C . ALA A 1 98 ? 5.719 -9.856 7.767 1.00 84.12 98 ALA A C 1
ATOM 713 O O . ALA A 1 98 ? 5.657 -9.126 6.784 1.00 84.12 98 ALA A O 1
ATOM 714 N N . GLN A 1 99 ? 6.665 -10.801 7.854 1.00 84.50 99 GLN A N 1
ATOM 715 C CA . GLN A 1 99 ? 7.699 -10.973 6.825 1.00 84.50 99 GLN A CA 1
ATOM 716 C C . GLN A 1 99 ? 7.153 -11.497 5.495 1.00 84.50 99 GLN A C 1
ATOM 718 O O . GLN A 1 99 ? 7.824 -11.358 4.471 1.00 84.50 99 GLN A O 1
ATOM 723 N N . ALA A 1 100 ? 5.941 -12.058 5.485 1.00 84.19 100 ALA A N 1
ATOM 724 C CA . ALA A 1 100 ? 5.304 -12.558 4.275 1.00 84.19 100 ALA A CA 1
ATOM 725 C C . ALA A 1 100 ? 5.149 -11.469 3.194 1.00 84.19 100 ALA A C 1
ATOM 727 O O . ALA A 1 100 ? 5.169 -11.794 2.009 1.00 84.19 100 ALA A O 1
ATOM 728 N N . VAL A 1 101 ? 5.088 -10.183 3.576 1.00 85.19 101 VAL A N 1
ATOM 729 C CA . VAL A 1 101 ? 5.020 -9.057 2.623 1.00 85.19 101 VAL A CA 1
ATOM 730 C C . VAL A 1 101 ? 6.245 -8.932 1.714 1.00 85.19 101 VAL A C 1
ATOM 732 O O . VAL A 1 101 ? 6.180 -8.242 0.706 1.00 85.19 101 VAL A O 1
ATOM 735 N N . ASN A 1 102 ? 7.362 -9.582 2.053 1.00 83.06 102 ASN A N 1
ATOM 736 C CA . ASN A 1 102 ? 8.569 -9.589 1.225 1.00 83.06 102 ASN A CA 1
ATOM 737 C C . ASN A 1 102 ? 8.556 -10.681 0.143 1.00 83.06 102 ASN A C 1
ATOM 739 O O . ASN A 1 102 ? 9.483 -10.741 -0.657 1.00 83.06 102 ASN A O 1
ATOM 743 N N . LEU A 1 103 ? 7.563 -11.576 0.146 1.00 81.94 103 LEU A N 1
ATOM 744 C CA . LEU A 1 103 ? 7.523 -12.762 -0.720 1.00 81.94 103 LEU A CA 1
ATOM 745 C C . LEU A 1 103 ? 6.627 -12.584 -1.956 1.00 81.94 103 LEU A C 1
ATOM 747 O O . LEU A 1 103 ? 6.442 -13.535 -2.716 1.00 81.94 103 LEU A O 1
ATOM 751 N N . ALA A 1 104 ? 6.020 -11.412 -2.128 1.00 84.44 104 ALA A N 1
ATOM 752 C CA . ALA A 1 104 ? 5.168 -11.084 -3.263 1.00 84.44 104 ALA A CA 1
ATOM 753 C C . ALA A 1 104 ? 5.312 -9.601 -3.619 1.00 84.44 104 ALA A C 1
ATOM 755 O O . ALA A 1 104 ? 5.678 -8.791 -2.765 1.00 84.44 104 ALA A O 1
ATOM 756 N N . ALA A 1 105 ? 4.999 -9.260 -4.864 1.00 86.69 105 ALA A N 1
ATOM 757 C CA . ALA A 1 105 ? 4.950 -7.884 -5.344 1.00 86.69 105 ALA A CA 1
ATOM 758 C C . ALA A 1 105 ? 3.498 -7.384 -5.439 1.00 86.69 105 ALA A C 1
ATOM 760 O O . ALA A 1 105 ? 2.547 -8.156 -5.277 1.00 86.69 105 ALA A O 1
ATOM 761 N N . GLY A 1 106 ? 3.320 -6.096 -5.730 1.00 86.69 106 GLY A N 1
ATOM 762 C CA . GLY A 1 106 ? 2.019 -5.485 -6.001 1.00 86.69 106 GLY A CA 1
ATOM 763 C C . GLY A 1 106 ? 1.399 -4.734 -4.813 1.00 86.69 106 GLY A C 1
ATOM 764 O O . GLY A 1 106 ? 1.942 -4.704 -3.703 1.00 86.69 106 GLY A O 1
ATOM 765 N N . PRO A 1 107 ? 0.252 -4.065 -5.026 1.00 85.69 107 PRO A N 1
ATOM 766 C CA . PRO A 1 107 ? -0.389 -3.234 -4.014 1.00 85.69 107 PRO A CA 1
ATOM 767 C C . PRO A 1 107 ? -1.239 -4.080 -3.054 1.00 85.69 107 PRO A C 1
ATOM 769 O O . PRO A 1 107 ? -2.453 -4.238 -3.231 1.00 85.69 107 PRO A O 1
ATOM 772 N N . PHE A 1 108 ? -0.613 -4.606 -2.006 1.00 87.44 108 PHE A N 1
ATOM 773 C CA . PHE A 1 108 ? -1.306 -5.340 -0.948 1.00 87.44 108 PHE A CA 1
ATOM 774 C C . PHE A 1 108 ? -0.852 -4.906 0.449 1.00 87.44 108 PHE A C 1
ATOM 776 O O . PHE A 1 108 ? 0.172 -4.243 0.624 1.00 87.44 108 PHE A O 1
ATOM 783 N N . ALA A 1 109 ? -1.649 -5.268 1.450 1.00 88.88 109 ALA A N 1
ATOM 784 C CA . ALA A 1 109 ? -1.311 -5.127 2.859 1.00 88.88 109 ALA A CA 1
ATOM 785 C C . ALA A 1 109 ? -1.698 -6.400 3.612 1.00 88.88 109 ALA A C 1
ATOM 787 O O . ALA A 1 109 ? -2.625 -7.119 3.226 1.00 88.88 109 ALA A O 1
ATOM 788 N N . VAL A 1 110 ? -0.986 -6.651 4.705 1.00 90.50 110 VAL A N 1
ATOM 789 C CA . VAL A 1 110 ? -1.265 -7.747 5.634 1.00 90.50 110 VAL A CA 1
ATOM 790 C C . VAL A 1 110 ? -1.533 -7.142 7.000 1.00 90.50 110 VAL A C 1
ATOM 792 O O . VAL A 1 110 ? -0.836 -6.209 7.404 1.00 90.50 110 VAL A O 1
ATOM 795 N N . ALA A 1 111 ? -2.524 -7.672 7.705 1.00 92.69 111 ALA A N 1
ATOM 796 C CA . ALA A 1 111 ? -2.812 -7.292 9.075 1.00 92.69 111 ALA A CA 1
ATOM 797 C C . ALA A 1 111 ? -3.012 -8.510 9.971 1.00 92.69 111 ALA A C 1
ATOM 799 O O . ALA A 1 111 ? -3.528 -9.541 9.534 1.00 92.69 111 ALA A O 1
ATOM 800 N N . ASP A 1 112 ? -2.620 -8.346 11.228 1.00 93.31 112 ASP A N 1
ATOM 801 C CA . ASP A 1 112 ? -2.902 -9.270 12.315 1.00 93.31 112 ASP A CA 1
ATOM 802 C C . ASP A 1 112 ? -3.829 -8.568 13.316 1.00 93.31 112 ASP A C 1
ATOM 804 O O . ASP A 1 112 ? -3.449 -7.640 14.032 1.00 93.31 112 ASP A O 1
ATOM 808 N N . LEU A 1 113 ? -5.086 -9.000 13.341 1.00 93.56 113 LEU A N 1
ATOM 809 C CA . LEU A 1 113 ? -6.133 -8.464 14.201 1.00 93.56 113 LEU A CA 1
ATOM 810 C C . LEU A 1 113 ? -5.941 -8.858 15.667 1.00 93.56 113 LEU A C 1
ATOM 812 O O . LEU A 1 113 ? -6.457 -8.161 16.540 1.00 93.56 113 LEU A O 1
ATOM 816 N N . HIS A 1 114 ? -5.202 -9.933 15.952 1.00 92.31 114 HIS A N 1
ATOM 817 C CA . HIS A 1 114 ? -4.925 -10.364 17.318 1.00 92.31 114 HIS A CA 1
ATOM 818 C C . HIS A 1 114 ? -4.026 -9.343 18.014 1.00 92.31 114 HIS A C 1
ATOM 820 O O . HIS A 1 114 ? -4.343 -8.852 19.097 1.00 92.31 114 HIS A O 1
ATOM 826 N N . THR A 1 115 ? -2.927 -8.986 17.347 1.00 90.06 115 THR A N 1
ATOM 827 C CA . THR A 1 115 ? -1.937 -8.018 17.838 1.00 90.06 115 THR A CA 1
ATOM 828 C C . THR A 1 115 ? -2.253 -6.575 17.446 1.00 90.06 115 THR A C 1
ATOM 830 O O . THR A 1 115 ? -1.580 -5.648 17.902 1.00 90.06 115 THR A O 1
ATOM 833 N N . GLY A 1 116 ? -3.277 -6.371 16.613 1.00 94.31 116 GLY A N 1
ATOM 834 C CA . GLY A 1 116 ? -3.676 -5.059 16.125 1.00 94.31 116 GLY A CA 1
ATOM 835 C C . GLY A 1 116 ? -2.594 -4.414 15.261 1.00 94.31 116 GLY A C 1
ATOM 836 O O . GLY A 1 116 ? -2.317 -3.229 15.437 1.00 94.31 116 GLY A O 1
ATOM 837 N N . SER A 1 117 ? -1.961 -5.172 14.363 1.00 95.00 117 SER A N 1
ATOM 838 C CA . SER A 1 117 ? -0.889 -4.676 13.496 1.00 95.00 117 SER A CA 1
ATOM 839 C C . SER A 1 117 ? -1.286 -4.632 12.021 1.00 95.00 117 SER A C 1
ATOM 841 O O . SER A 1 117 ? -2.091 -5.432 11.541 1.00 95.00 117 SER A O 1
ATOM 843 N N . ILE A 1 118 ? -0.710 -3.679 11.284 1.00 95.50 118 ILE A N 1
ATOM 844 C CA . ILE A 1 118 ? -0.741 -3.638 9.818 1.00 95.50 118 ILE A CA 1
ATOM 845 C C . ILE A 1 118 ? 0.695 -3.501 9.320 1.00 95.50 118 ILE A C 1
ATOM 847 O O . ILE A 1 118 ? 1.453 -2.652 9.788 1.00 95.50 118 ILE A O 1
ATOM 851 N N . THR A 1 119 ? 1.054 -4.293 8.316 1.00 93.12 119 THR A N 1
ATOM 852 C CA . THR A 1 119 ? 2.342 -4.191 7.632 1.00 93.12 119 THR A CA 1
ATOM 853 C C . THR A 1 119 ? 2.198 -3.464 6.301 1.00 93.12 119 THR A C 1
ATOM 855 O O . THR A 1 119 ? 1.456 -3.905 5.418 1.00 93.12 119 THR A O 1
ATOM 858 N N . ARG A 1 120 ? 2.941 -2.362 6.132 1.00 90.81 120 ARG A N 1
ATOM 859 C CA . ARG A 1 120 ? 3.050 -1.656 4.849 1.00 90.81 120 ARG A CA 1
ATOM 860 C C . ARG A 1 120 ? 4.080 -2.358 3.965 1.00 90.81 120 ARG A C 1
ATOM 862 O O . ARG A 1 120 ? 5.239 -2.489 4.357 1.00 90.81 120 ARG A O 1
ATOM 869 N N . ALA A 1 121 ? 3.680 -2.756 2.759 1.00 88.12 121 ALA A N 1
ATOM 870 C CA . ALA A 1 121 ? 4.573 -3.418 1.810 1.00 88.12 121 ALA A CA 1
ATOM 871 C C . ALA A 1 121 ? 5.816 -2.557 1.468 1.00 88.12 121 ALA A C 1
ATOM 873 O O . ALA A 1 121 ? 5.730 -1.321 1.477 1.00 88.12 121 ALA A O 1
ATOM 874 N N . PRO A 1 122 ? 6.971 -3.174 1.138 1.00 85.38 122 PRO A N 1
ATOM 875 C CA . PRO A 1 122 ? 8.204 -2.453 0.801 1.00 85.38 122 PRO A CA 1
ATOM 876 C C . PRO A 1 122 ? 8.090 -1.520 -0.412 1.00 85.38 122 PRO A C 1
ATOM 878 O O . PRO A 1 122 ? 8.794 -0.511 -0.470 1.00 85.38 122 PRO A O 1
ATOM 881 N N . ASN A 1 123 ? 7.191 -1.798 -1.360 1.00 87.31 123 ASN A N 1
ATOM 882 C CA . ASN A 1 123 ? 6.955 -0.901 -2.495 1.00 87.31 123 ASN A CA 1
ATOM 883 C C . ASN A 1 123 ? 6.353 0.449 -2.064 1.00 87.31 123 ASN A C 1
ATOM 885 O O . ASN A 1 123 ? 6.579 1.478 -2.700 1.00 87.31 123 ASN A O 1
ATOM 889 N N . GLY A 1 124 ? 5.647 0.478 -0.930 1.00 89.81 124 GLY A N 1
ATOM 890 C CA . GLY A 1 124 ? 4.999 1.664 -0.390 1.00 89.81 124 GLY A CA 1
ATOM 891 C C . GLY A 1 124 ? 3.846 2.198 -1.244 1.00 89.81 124 GLY A C 1
ATOM 892 O O . GLY A 1 124 ? 3.409 3.318 -0.985 1.00 89.81 124 GLY A O 1
ATOM 893 N N . VAL A 1 125 ? 3.349 1.441 -2.229 1.00 91.94 125 VAL A N 1
ATOM 894 C CA . VAL A 1 125 ? 2.252 1.883 -3.110 1.00 91.94 125 VAL A CA 1
ATOM 895 C C . VAL A 1 125 ? 0.975 2.072 -2.301 1.00 91.94 125 VAL A C 1
ATOM 897 O O . VAL A 1 125 ? 0.345 3.125 -2.380 1.00 91.94 125 VAL A O 1
ATOM 900 N N . VAL A 1 126 ? 0.638 1.097 -1.453 1.00 92.62 126 VAL A N 1
ATOM 901 C CA . VAL A 1 126 ? -0.460 1.235 -0.493 1.00 92.62 126 VAL A CA 1
ATOM 902 C C . VAL A 1 126 ? 0.004 2.171 0.633 1.00 92.62 126 VAL A C 1
ATOM 904 O O . VAL A 1 126 ? 0.997 1.874 1.315 1.00 92.62 126 VAL A O 1
ATOM 907 N N . PRO A 1 127 ? -0.660 3.321 0.842 1.00 93.75 127 PRO A N 1
ATOM 908 C CA . PRO A 1 127 ? -0.322 4.203 1.942 1.00 93.75 127 PRO A CA 1
ATOM 909 C C . PRO A 1 127 ? -0.816 3.605 3.259 1.00 93.75 127 PRO A C 1
ATOM 911 O O . PRO A 1 127 ? -1.861 2.962 3.312 1.00 93.75 127 PRO A O 1
ATOM 914 N N . LEU A 1 128 ? -0.087 3.860 4.340 1.00 95.25 128 LEU A N 1
ATOM 915 C CA . LEU A 1 128 ? -0.508 3.495 5.685 1.00 95.25 128 LEU A CA 1
ATOM 916 C C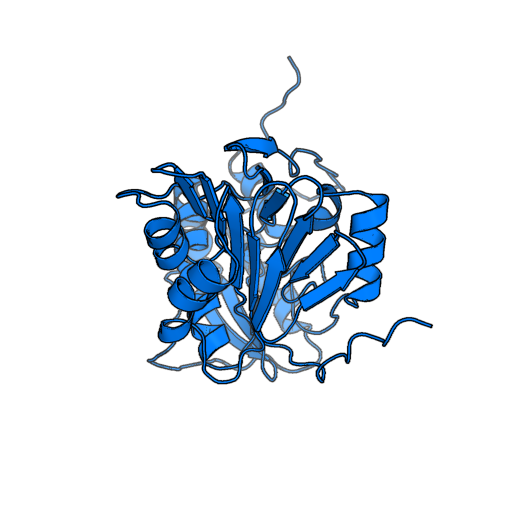 . LEU A 1 128 ? -0.251 4.680 6.603 1.00 95.25 128 LEU A C 1
ATOM 918 O O . LEU A 1 128 ? 0.874 5.166 6.698 1.00 95.25 128 LEU A O 1
ATOM 922 N N . TYR A 1 129 ? -1.303 5.176 7.234 1.00 95.94 129 TYR A N 1
ATOM 923 C CA . TYR A 1 129 ? -1.263 6.339 8.104 1.00 95.94 129 TYR A CA 1
ATOM 924 C C . TYR A 1 129 ? -1.484 5.914 9.543 1.00 95.94 129 TYR A C 1
ATOM 926 O O . TYR A 1 129 ? -2.277 5.018 9.813 1.00 95.94 129 TYR A O 1
ATOM 934 N N . VAL A 1 130 ? -0.829 6.616 10.459 1.00 97.06 130 VAL A N 1
ATOM 935 C CA . VAL A 1 130 ? -1.097 6.537 11.892 1.00 97.06 130 VAL A CA 1
ATOM 936 C C . VAL A 1 130 ? -1.411 7.928 12.424 1.00 97.06 130 VAL A C 1
ATOM 938 O O . VAL A 1 130 ? -0.772 8.914 12.039 1.00 97.06 130 VAL A O 1
ATOM 941 N N . ALA A 1 131 ? -2.407 8.010 13.296 1.00 97.19 131 ALA A N 1
ATOM 942 C CA . ALA A 1 131 ? -2.730 9.207 14.053 1.00 97.19 131 ALA A CA 1
ATOM 943 C C . ALA A 1 131 ? -2.950 8.857 15.522 1.00 97.19 131 ALA A C 1
ATOM 945 O O . ALA A 1 131 ? -3.509 7.813 15.860 1.00 97.19 131 ALA A O 1
ATOM 946 N N . VAL A 1 132 ? -2.506 9.773 16.376 1.00 95.50 132 VAL A N 1
ATOM 947 C CA . VAL A 1 132 ? -2.702 9.721 17.820 1.00 95.50 132 VAL A CA 1
ATOM 948 C C . VAL A 1 132 ? -3.432 10.999 18.213 1.00 95.50 132 VAL A C 1
ATOM 950 O O . VAL A 1 132 ? -2.981 12.105 17.904 1.00 95.50 132 VAL A O 1
ATOM 953 N N . GLY A 1 133 ? -4.592 10.834 18.835 1.00 94.50 133 GLY A N 1
ATOM 954 C CA . GLY A 1 133 ? -5.385 11.912 19.418 1.00 94.50 133 GLY A CA 1
ATOM 955 C C . GLY A 1 133 ? -6.024 11.406 20.702 1.00 94.50 133 GLY A C 1
ATOM 956 O O . GLY A 1 133 ? -5.315 10.989 21.615 1.00 94.50 133 GLY A O 1
ATOM 957 N N . LYS A 1 134 ? -7.358 11.353 20.756 1.00 93.88 134 LYS A N 1
ATOM 958 C CA . LYS A 1 134 ? -8.068 10.673 21.858 1.00 93.88 134 LYS A CA 1
ATOM 959 C C . LYS A 1 134 ? -7.798 9.170 21.899 1.00 93.88 134 LYS A C 1
ATOM 961 O O . LYS A 1 134 ? -7.924 8.546 22.946 1.00 93.88 134 LYS A O 1
ATOM 966 N N . ARG A 1 135 ? -7.446 8.598 20.751 1.00 94.19 135 ARG A N 1
ATOM 967 C CA . ARG A 1 135 ? -7.131 7.183 20.562 1.00 94.19 135 ARG A CA 1
ATOM 968 C C . ARG A 1 135 ? -6.125 7.021 19.438 1.00 94.19 135 ARG A C 1
ATOM 970 O O . ARG A 1 135 ? -5.888 7.945 18.656 1.00 94.19 135 ARG A O 1
ATOM 977 N N . HIS A 1 136 ? -5.528 5.841 19.385 1.00 95.81 136 HIS A N 1
ATOM 978 C CA . HIS A 1 136 ? -4.627 5.460 18.314 1.00 95.81 136 HIS A CA 1
ATOM 979 C C . HIS A 1 136 ? -5.427 4.848 17.171 1.00 95.81 136 HIS A C 1
ATOM 981 O O . HIS A 1 136 ? -6.289 3.991 17.388 1.00 95.81 136 HIS A O 1
ATOM 987 N N . VAL A 1 137 ? -5.139 5.298 15.954 1.00 97.44 137 VAL A N 1
ATOM 988 C CA . VAL A 1 137 ? -5.762 4.778 14.740 1.00 97.44 137 VAL A CA 1
ATOM 989 C C . VAL A 1 137 ? -4.697 4.589 13.679 1.00 97.44 137 VAL A C 1
ATOM 991 O O . VAL A 1 137 ? -3.886 5.484 13.431 1.00 97.44 137 VAL A O 1
ATOM 994 N N . VAL A 1 138 ? -4.727 3.428 13.037 1.00 97.31 138 VAL A N 1
ATOM 995 C CA . VAL A 1 138 ? -3.847 3.072 11.928 1.00 97.31 138 VAL A CA 1
ATOM 996 C C . VAL A 1 138 ? -4.709 2.657 10.747 1.00 97.31 138 VAL A C 1
ATOM 998 O O . VAL A 1 138 ? -5.675 1.921 10.921 1.00 97.31 138 VAL A O 1
ATOM 1001 N N . GLY A 1 139 ? -4.380 3.096 9.536 1.00 95.94 139 GLY A N 1
ATOM 1002 C CA . GLY A 1 139 ? -5.081 2.602 8.361 1.00 95.94 139 GLY A CA 1
ATOM 1003 C C . GLY A 1 139 ? -4.730 3.266 7.040 1.00 95.94 139 GLY A C 1
ATOM 1004 O O . GLY A 1 139 ? -3.909 4.178 6.974 1.00 95.94 139 GLY A O 1
ATOM 1005 N N . THR A 1 140 ? -5.341 2.785 5.961 1.00 94.50 140 THR A N 1
ATOM 1006 C CA . THR A 1 140 ? -4.952 3.145 4.585 1.00 94.50 140 THR A CA 1
ATOM 1007 C C . THR A 1 140 ? -5.563 4.447 4.071 1.00 94.50 140 THR A C 1
ATOM 1009 O O . THR A 1 140 ? -5.142 4.949 3.032 1.00 94.50 140 THR A O 1
ATOM 1012 N N . HIS A 1 141 ? -6.512 5.048 4.798 1.00 94.25 141 HIS A N 1
ATOM 1013 C CA . HIS A 1 141 ? -7.175 6.286 4.381 1.00 94.25 141 HIS A CA 1
ATOM 1014 C C . HIS A 1 141 ? -6.980 7.421 5.390 1.00 94.25 141 HIS A C 1
ATOM 1016 O O . HIS A 1 141 ? -7.547 7.411 6.484 1.00 94.25 141 HIS A O 1
ATOM 1022 N N . ARG A 1 142 ? -6.215 8.445 4.992 1.00 94.38 142 ARG A N 1
ATOM 1023 C CA . ARG A 1 142 ? -5.778 9.546 5.866 1.00 94.38 142 ARG A CA 1
ATOM 1024 C C . ARG A 1 142 ? -6.924 10.242 6.602 1.00 94.38 142 ARG A C 1
ATOM 1026 O O . ARG A 1 142 ? -6.830 10.467 7.802 1.00 94.38 142 ARG A O 1
ATOM 1033 N N . GLU A 1 143 ? -7.991 10.600 5.894 1.00 94.44 143 GLU A N 1
ATOM 1034 C CA . GLU A 1 143 ? -9.093 11.384 6.475 1.00 94.44 143 GLU A CA 1
ATOM 1035 C C . GLU A 1 143 ? -9.893 10.597 7.516 1.00 94.44 143 GLU A C 1
ATOM 1037 O O . GLU A 1 143 ? -10.296 11.155 8.533 1.00 94.44 143 GLU A O 1
ATOM 1042 N N . ILE A 1 144 ? -10.069 9.291 7.293 1.00 95.50 144 ILE A N 1
ATOM 1043 C CA . ILE A 1 144 ? -10.771 8.404 8.226 1.00 95.50 144 ILE A CA 1
ATOM 1044 C C . ILE A 1 144 ? -9.906 8.207 9.472 1.00 95.50 144 ILE A C 1
ATOM 1046 O O . ILE A 1 144 ? -10.408 8.295 10.589 1.00 95.50 144 ILE A O 1
ATOM 1050 N N . VAL A 1 145 ? -8.593 8.026 9.282 1.00 96.62 145 VAL A N 1
ATOM 1051 C CA . VAL A 1 145 ? -7.618 7.934 10.375 1.00 96.62 145 VAL A CA 1
ATOM 1052 C C . VAL A 1 145 ? -7.634 9.198 11.246 1.00 96.62 145 VAL A C 1
ATOM 1054 O O . VAL A 1 145 ? -7.714 9.076 12.465 1.00 96.62 145 VAL A O 1
ATOM 1057 N N . LEU A 1 146 ? -7.633 10.400 10.654 1.00 96.50 146 LEU A N 1
ATOM 1058 C CA . LEU A 1 146 ? -7.739 11.668 11.401 1.00 96.50 146 LEU A CA 1
ATOM 1059 C C . LEU A 1 146 ? -9.048 11.773 12.182 1.00 96.50 146 LEU A C 1
ATOM 1061 O O . LEU A 1 146 ? -9.029 12.085 13.371 1.00 96.50 146 LEU A O 1
ATOM 1065 N N . ARG A 1 147 ? -10.173 11.508 11.504 1.00 95.75 147 ARG A N 1
ATOM 1066 C CA . ARG A 1 147 ? -11.520 11.620 12.073 1.00 95.75 147 ARG A CA 1
ATOM 1067 C C . ARG A 1 147 ? -11.693 10.688 13.265 1.00 95.75 147 ARG A C 1
ATOM 1069 O O . ARG A 1 147 ? -12.142 11.125 14.317 1.00 95.75 147 ARG A O 1
ATOM 1076 N N . LEU A 1 148 ? -11.299 9.425 13.113 1.00 96.69 148 LEU A N 1
ATOM 1077 C CA . LEU A 1 148 ? -11.398 8.447 14.188 1.00 96.69 148 LEU A CA 1
ATOM 1078 C C . LEU A 1 148 ? -10.419 8.762 15.314 1.00 96.69 148 LEU A C 1
ATOM 1080 O O . LEU A 1 148 ? -10.820 8.720 16.469 1.00 96.69 148 LEU A O 1
ATOM 1084 N N . ALA A 1 149 ? -9.172 9.137 15.025 1.00 96.94 149 ALA A N 1
ATOM 1085 C CA . ALA A 1 149 ? -8.213 9.468 16.080 1.00 96.94 149 ALA A CA 1
ATOM 1086 C C . ALA A 1 149 ? -8.591 10.732 16.868 1.00 96.94 149 ALA A C 1
ATOM 1088 O O . ALA A 1 149 ? -8.073 10.923 17.968 1.00 96.94 149 ALA A O 1
ATOM 1089 N N . ASP A 1 150 ? -9.474 11.576 16.320 1.00 96.50 150 ASP A N 1
ATOM 1090 C CA . ASP A 1 150 ? -9.712 12.947 16.779 1.00 96.50 150 ASP A CA 1
ATOM 1091 C C . ASP A 1 150 ? -8.386 13.719 16.865 1.00 96.50 150 ASP A C 1
ATOM 1093 O O . ASP A 1 150 ? -7.962 14.193 17.920 1.00 96.50 150 ASP A O 1
ATOM 1097 N N . SER A 1 151 ? -7.660 13.731 15.743 1.00 96.50 151 SER A N 1
ATOM 1098 C CA . SER A 1 151 ? -6.323 14.316 15.636 1.0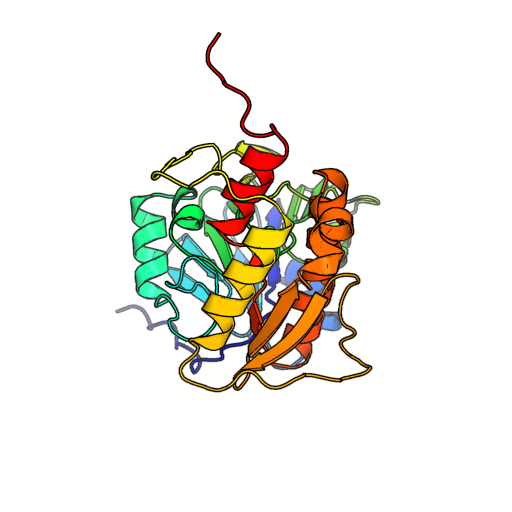0 96.50 151 SER A CA 1
ATOM 1099 C C . SER A 1 151 ? -6.240 15.296 14.470 1.00 96.50 151 SER A C 1
ATOM 1101 O O . SER A 1 151 ? -6.879 15.116 13.435 1.00 96.50 151 SER A O 1
ATOM 1103 N N . ALA A 1 152 ? -5.406 16.327 14.620 1.00 95.25 152 ALA A N 1
ATOM 1104 C CA . ALA A 1 152 ? -5.136 17.311 13.571 1.00 95.25 152 ALA A CA 1
ATOM 1105 C C . ALA A 1 152 ? -4.059 16.846 12.573 1.00 95.25 152 ALA A C 1
ATOM 1107 O O . ALA A 1 152 ? -3.894 17.448 11.510 1.00 95.25 152 ALA A O 1
ATOM 1108 N N . ALA A 1 153 ? -3.306 15.792 12.904 1.00 95.31 153 ALA A N 1
ATOM 1109 C CA . ALA A 1 153 ? -2.172 15.342 12.110 1.00 95.31 153 ALA A CA 1
ATOM 1110 C C . ALA A 1 153 ? -2.111 13.815 11.988 1.00 95.31 153 ALA A C 1
ATOM 1112 O O . ALA A 1 153 ? -2.457 13.066 12.896 1.00 95.31 153 ALA A O 1
ATOM 1113 N N . THR A 1 154 ? -1.611 13.365 10.839 1.00 95.88 154 THR A N 1
ATOM 1114 C CA . THR A 1 154 ? -1.239 11.970 10.583 1.00 95.88 154 THR A CA 1
ATOM 1115 C C . THR A 1 154 ? 0.239 11.897 10.275 1.00 95.88 154 THR A C 1
ATOM 1117 O O . THR A 1 154 ? 0.777 12.799 9.627 1.00 95.88 154 THR A O 1
ATOM 1120 N N . ARG A 1 155 ? 0.849 10.756 10.566 1.00 94.94 155 ARG A N 1
ATOM 1121 C CA . ARG A 1 155 ? 2.142 10.371 10.011 1.00 94.94 155 ARG A CA 1
ATOM 1122 C C . ARG A 1 155 ? 1.954 9.247 8.997 1.00 94.94 155 ARG A C 1
ATOM 1124 O O . ARG A 1 155 ? 1.158 8.340 9.222 1.00 94.94 155 ARG A O 1
ATOM 1131 N N . LEU A 1 156 ? 2.684 9.310 7.885 1.00 94.00 156 LEU A N 1
ATOM 1132 C CA . LEU A 1 156 ? 2.805 8.181 6.965 1.00 94.00 156 LEU A CA 1
ATOM 1133 C C . LEU A 1 156 ? 3.798 7.176 7.566 1.00 94.00 156 LEU A C 1
ATOM 1135 O O . LEU A 1 156 ? 4.927 7.542 7.894 1.00 94.00 156 LEU A O 1
ATOM 1139 N N . VAL A 1 157 ? 3.374 5.928 7.719 1.00 93.44 157 VAL A N 1
ATOM 1140 C CA . VAL A 1 157 ? 4.212 4.821 8.191 1.00 93.44 157 VAL A CA 1
ATOM 1141 C C . VAL A 1 157 ? 5.218 4.482 7.091 1.00 93.44 157 VAL A C 1
ATOM 1143 O O . VAL A 1 157 ? 4.788 4.356 5.943 1.00 93.44 157 VAL A O 1
ATOM 1146 N N . PRO A 1 158 ? 6.529 4.353 7.365 1.00 90.69 158 PRO A N 1
ATOM 1147 C CA . PRO A 1 158 ? 7.516 4.036 6.332 1.00 90.69 158 PRO A CA 1
ATOM 1148 C C . PRO A 1 158 ? 7.205 2.724 5.592 1.00 90.69 158 PRO A C 1
ATOM 1150 O O . PRO A 1 158 ? 6.550 1.831 6.124 1.00 90.69 158 PRO A O 1
ATOM 1153 N N . ALA A 1 159 ? 7.636 2.608 4.334 1.00 88.50 159 ALA A N 1
ATOM 1154 C CA . ALA A 1 159 ? 7.480 1.360 3.584 1.00 88.50 159 ALA A CA 1
ATOM 1155 C C . ALA A 1 159 ? 8.315 0.241 4.229 1.00 88.50 159 ALA A C 1
ATOM 1157 O O . ALA A 1 159 ? 9.430 0.498 4.682 1.00 88.50 159 ALA A O 1
ATOM 1158 N N . GLY A 1 160 ? 7.790 -0.987 4.270 1.00 87.75 160 GLY A N 1
ATOM 1159 C CA . GLY A 1 160 ? 8.479 -2.111 4.909 1.00 87.75 160 GLY A CA 1
ATOM 1160 C C . GLY A 1 160 ? 8.442 -2.093 6.441 1.00 87.75 160 GLY A C 1
ATOM 1161 O O . GLY A 1 160 ? 9.270 -2.745 7.078 1.00 87.75 160 GLY A O 1
ATOM 1162 N N . VAL A 1 161 ? 7.513 -1.343 7.037 1.00 91.44 161 VAL A N 1
ATOM 1163 C CA . VAL A 1 161 ? 7.306 -1.274 8.489 1.00 91.44 161 VAL A CA 1
ATOM 1164 C C . VAL A 1 161 ? 5.960 -1.893 8.853 1.00 91.44 161 VAL A C 1
ATOM 1166 O O . VAL A 1 161 ? 4.935 -1.632 8.218 1.00 91.44 161 VAL A O 1
ATOM 1169 N N . GLU A 1 162 ? 5.986 -2.715 9.895 1.00 94.38 162 GLU A N 1
ATOM 1170 C CA . GLU A 1 162 ? 4.821 -3.140 10.659 1.00 94.38 162 GLU A CA 1
ATOM 1171 C C . GLU A 1 162 ? 4.551 -2.106 11.755 1.00 94.38 162 GLU A C 1
ATOM 1173 O O . GLU A 1 162 ? 5.454 -1.730 12.503 1.00 94.38 162 GLU A O 1
ATOM 1178 N N . ILE A 1 163 ? 3.313 -1.629 11.825 1.00 95.56 163 ILE A N 1
ATOM 1179 C CA . ILE A 1 163 ? 2.839 -0.678 12.830 1.00 95.56 163 ILE A CA 1
ATOM 1180 C C . ILE A 1 163 ? 1.725 -1.339 13.638 1.00 95.56 163 ILE A C 1
ATOM 1182 O O . ILE A 1 163 ? 0.782 -1.902 13.079 1.00 95.56 163 ILE A O 1
ATOM 1186 N N . HIS A 1 164 ? 1.831 -1.248 14.954 1.00 95.00 164 HIS A N 1
ATOM 1187 C CA . HIS A 1 164 ? 0.830 -1.731 15.892 1.00 95.00 164 HIS A CA 1
ATOM 1188 C C . HIS A 1 164 ? -0.112 -0.605 16.313 1.00 95.00 164 HIS A C 1
ATOM 1190 O O . HIS A 1 164 ? 0.234 0.579 16.288 1.00 95.00 164 HIS A O 1
ATOM 1196 N N . ILE A 1 165 ? -1.314 -0.980 16.744 1.00 92.88 165 ILE A N 1
ATOM 1197 C CA . ILE A 1 165 ? -2.336 -0.049 17.216 1.00 92.88 165 ILE A CA 1
ATOM 1198 C C . ILE A 1 165 ? -1.914 0.698 18.489 1.00 92.88 165 ILE A C 1
ATOM 1200 O O . ILE A 1 165 ? -2.415 1.781 18.760 1.00 92.88 165 ILE A O 1
ATOM 1204 N N . ASP A 1 166 ? -0.946 0.183 19.244 1.00 89.38 166 ASP A N 1
ATOM 1205 C CA . ASP A 1 166 ? -0.331 0.883 20.377 1.00 89.38 166 ASP A CA 1
ATOM 1206 C C . ASP A 1 166 ? 0.738 1.916 19.953 1.00 89.38 166 ASP A C 1
ATOM 1208 O O . ASP A 1 166 ? 1.215 2.693 20.777 1.00 89.38 166 ASP A O 1
ATOM 1212 N N . GLY A 1 167 ? 1.060 1.996 18.657 1.00 86.81 167 GLY A N 1
ATOM 1213 C CA . GLY A 1 167 ? 2.075 2.883 18.088 1.00 86.81 167 GLY A CA 1
ATOM 1214 C C . GLY A 1 167 ? 3.464 2.254 17.943 1.00 86.81 167 GLY A C 1
ATOM 1215 O O . GLY A 1 167 ? 4.359 2.918 17.417 1.00 86.81 167 GLY A O 1
ATOM 1216 N N . THR A 1 168 ? 3.658 1.004 18.371 1.00 92.88 168 THR A N 1
ATOM 1217 C CA . THR A 1 168 ? 4.929 0.283 18.226 1.00 92.88 168 THR A CA 1
ATOM 1218 C C . THR A 1 168 ? 5.226 0.008 16.755 1.00 92.88 168 THR A C 1
ATOM 1220 O O . THR A 1 168 ? 4.361 -0.449 16.009 1.00 92.88 168 THR A O 1
ATOM 1223 N N . GLU A 1 169 ? 6.468 0.257 16.336 1.00 93.94 169 GLU A N 1
ATOM 1224 C CA . GLU A 1 169 ? 6.932 0.003 14.971 1.00 93.94 169 GLU A CA 1
ATOM 1225 C C . GLU A 1 169 ? 8.007 -1.077 14.925 1.00 93.94 169 GLU A C 1
ATOM 1227 O O . GLU A 1 169 ? 8.933 -1.102 15.741 1.00 93.94 169 GLU A O 1
ATOM 1232 N N . ARG A 1 170 ? 7.926 -1.928 13.904 1.00 90.56 170 ARG A N 1
ATOM 1233 C CA . ARG A 1 170 ? 8.923 -2.948 13.600 1.00 90.56 170 ARG A CA 1
ATOM 1234 C C . ARG A 1 170 ? 9.308 -2.876 12.128 1.00 90.56 170 ARG A C 1
ATOM 1236 O O . ARG A 1 170 ? 8.467 -2.997 11.244 1.00 90.56 170 ARG A O 1
ATOM 1243 N N . ASN A 1 171 ? 10.600 -2.721 11.850 1.00 86.56 171 ASN A N 1
ATOM 1244 C CA . ASN A 1 171 ? 11.110 -2.834 10.485 1.00 86.56 171 ASN A CA 1
ATOM 1245 C C . ASN A 1 171 ? 11.087 -4.310 10.054 1.00 86.56 171 ASN A C 1
ATOM 1247 O O . ASN A 1 171 ? 11.734 -5.153 10.679 1.00 86.56 171 ASN A O 1
ATOM 1251 N N . VAL A 1 172 ? 10.337 -4.613 8.995 1.00 83.31 172 VAL A N 1
ATOM 1252 C CA . VAL A 1 172 ? 10.197 -5.964 8.430 1.00 83.31 172 VAL A CA 1
ATOM 1253 C C . VAL A 1 172 ? 10.882 -6.114 7.070 1.00 83.31 172 VAL A C 1
ATOM 1255 O O . VAL A 1 172 ? 10.977 -7.230 6.558 1.00 83.31 172 VAL A O 1
ATOM 1258 N N . ALA A 1 173 ? 11.388 -5.018 6.500 1.00 70.06 173 ALA A N 1
ATOM 1259 C CA . ALA A 1 173 ? 12.155 -5.004 5.256 1.00 70.06 173 ALA A CA 1
ATOM 1260 C C . ALA A 1 173 ? 13.671 -5.202 5.463 1.00 70.06 173 ALA A C 1
ATOM 1262 O O . ALA A 1 173 ? 14.398 -5.358 4.486 1.00 70.06 173 ALA A O 1
ATOM 1263 N N . ASP A 1 174 ? 14.158 -5.266 6.710 1.00 60.19 174 ASP A N 1
ATOM 1264 C CA . ASP A 1 174 ? 15.589 -5.426 7.056 1.00 60.19 174 ASP A CA 1
ATOM 1265 C C . ASP A 1 174 ? 16.195 -6.809 6.692 1.00 60.19 174 ASP A C 1
ATOM 1267 O O . ASP A 1 174 ? 17.339 -7.103 7.039 1.00 60.19 174 ASP A O 1
ATOM 1271 N N . LEU A 1 175 ? 15.471 -7.669 5.965 1.00 50.69 175 LEU A N 1
ATOM 1272 C CA . LEU A 1 175 ? 16.001 -8.918 5.414 1.00 50.69 175 LEU A CA 1
ATOM 1273 C C . LEU A 1 175 ? 16.379 -8.728 3.942 1.00 50.69 175 LEU A C 1
ATOM 1275 O O . LEU A 1 175 ? 15.618 -9.014 3.013 1.00 50.69 175 LEU A O 1
ATOM 1279 N N . THR A 1 176 ? 17.609 -8.269 3.733 1.00 46.75 176 THR A N 1
ATOM 1280 C CA . THR A 1 176 ? 18.286 -8.335 2.439 1.00 46.75 176 THR A CA 1
ATOM 1281 C C . THR A 1 176 ? 18.573 -9.797 2.099 1.00 46.75 176 THR A C 1
ATOM 1283 O O . THR A 1 176 ? 19.633 -10.326 2.435 1.00 46.75 176 THR A O 1
ATOM 1286 N N . VAL A 1 177 ? 17.657 -10.459 1.395 1.00 44.31 177 VAL A N 1
ATOM 1287 C CA . VAL A 1 177 ? 18.064 -11.517 0.465 1.00 44.31 177 VAL A CA 1
ATOM 1288 C C . VAL A 1 177 ? 18.778 -10.807 -0.680 1.00 44.31 177 VAL A C 1
ATOM 1290 O O . VAL A 1 177 ? 18.167 -10.326 -1.628 1.00 44.31 177 VAL A O 1
ATOM 1293 N N . GLN A 1 178 ? 20.087 -10.630 -0.515 1.00 43.69 178 GLN A N 1
ATOM 1294 C CA . GLN A 1 178 ? 20.978 -10.063 -1.519 1.00 43.69 178 GLN A CA 1
ATOM 1295 C C . GLN A 1 178 ? 21.279 -11.162 -2.548 1.00 43.69 178 GLN A C 1
ATOM 1297 O O . GLN A 1 178 ? 22.403 -11.646 -2.656 1.00 43.69 178 GLN A O 1
ATOM 1302 N N . GLU A 1 179 ? 20.253 -11.638 -3.251 1.00 41.09 179 GLU A N 1
ATOM 1303 C CA . GLU A 1 179 ? 20.419 -12.621 -4.319 1.00 41.09 179 GLU A CA 1
ATOM 1304 C C . GLU A 1 179 ? 21.059 -11.934 -5.522 1.00 41.09 179 GLU A C 1
ATOM 1306 O O . GLU A 1 179 ? 20.368 -11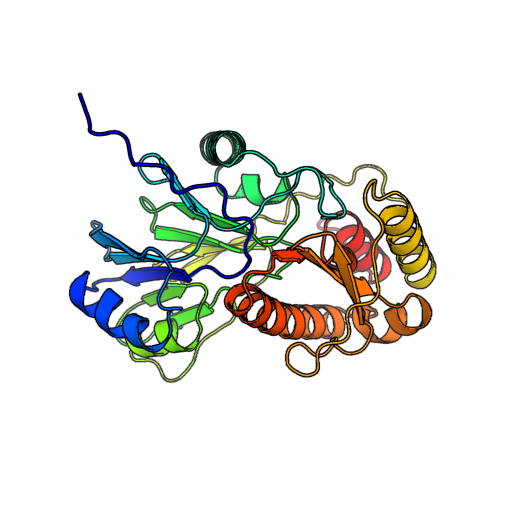.481 -6.420 1.00 41.09 179 GLU A O 1
ATOM 1311 N N . SER A 1 180 ? 22.393 -11.821 -5.523 1.00 45.41 180 SER A N 1
ATOM 1312 C CA . SER A 1 180 ? 23.223 -11.555 -6.713 1.00 45.41 180 SER A CA 1
ATOM 1313 C C . SER A 1 180 ? 22.679 -10.491 -7.685 1.00 45.41 180 SER A C 1
ATOM 1315 O O . SER A 1 180 ? 22.846 -10.605 -8.900 1.00 45.41 180 SER A O 1
ATOM 1317 N N . ILE A 1 181 ? 22.034 -9.447 -7.155 1.00 55.81 181 ILE A N 1
ATOM 1318 C CA . ILE A 1 181 ? 21.515 -8.346 -7.958 1.00 55.81 181 ILE A CA 1
ATOM 1319 C C . ILE A 1 181 ? 22.740 -7.601 -8.477 1.00 55.81 181 ILE A C 1
ATOM 1321 O O . ILE A 1 181 ? 23.585 -7.149 -7.697 1.00 55.81 181 ILE A O 1
ATOM 1325 N N . ARG A 1 182 ? 22.893 -7.546 -9.802 1.00 60.88 182 ARG A N 1
ATOM 1326 C CA . ARG A 1 182 ? 23.994 -6.802 -10.413 1.00 60.88 182 ARG A CA 1
ATOM 1327 C C . ARG A 1 182 ? 23.827 -5.328 -10.066 1.00 60.88 182 ARG A C 1
ATOM 1329 O O . ARG A 1 182 ? 22.713 -4.821 -10.013 1.00 60.88 182 ARG A O 1
ATOM 1336 N N . TYR A 1 183 ? 24.941 -4.635 -9.865 1.00 66.00 183 TYR A N 1
ATOM 1337 C CA . TYR A 1 183 ? 24.918 -3.179 -9.901 1.00 66.00 183 TYR A CA 1
ATOM 1338 C C . TYR A 1 183 ? 24.535 -2.763 -11.320 1.00 66.00 183 TYR A C 1
ATOM 1340 O O . TYR A 1 183 ? 25.322 -2.944 -12.248 1.00 66.00 183 TYR A O 1
ATOM 1348 N N . VAL A 1 184 ? 23.312 -2.267 -11.471 1.00 71.81 184 VAL A N 1
ATOM 1349 C CA . VAL A 1 184 ? 22.804 -1.666 -12.703 1.00 71.81 184 VAL A CA 1
ATOM 1350 C C . VAL A 1 184 ? 22.687 -0.168 -12.443 1.00 71.81 184 VAL A C 1
ATOM 1352 O O . VAL A 1 184 ? 22.272 0.241 -11.354 1.00 71.81 184 VAL A O 1
ATOM 1355 N N . ASP A 1 185 ? 23.108 0.660 -13.398 1.00 82.94 185 ASP A N 1
ATOM 1356 C CA . ASP A 1 185 ? 22.854 2.093 -13.291 1.00 82.94 185 ASP A CA 1
ATOM 1357 C C . ASP A 1 185 ? 21.350 2.395 -13.435 1.00 82.94 185 ASP A C 1
ATOM 1359 O O . ASP A 1 185 ? 20.558 1.562 -13.877 1.00 82.94 185 ASP A O 1
ATOM 1363 N N . ILE A 1 186 ? 20.924 3.586 -13.013 1.00 83.31 186 ILE A N 1
ATOM 1364 C CA . ILE A 1 186 ? 19.494 3.928 -12.950 1.00 83.31 186 ILE A CA 1
ATOM 1365 C C . ILE A 1 186 ? 18.835 3.941 -14.345 1.00 83.31 186 ILE A C 1
ATOM 1367 O O . ILE A 1 186 ? 17.647 3.642 -14.455 1.00 83.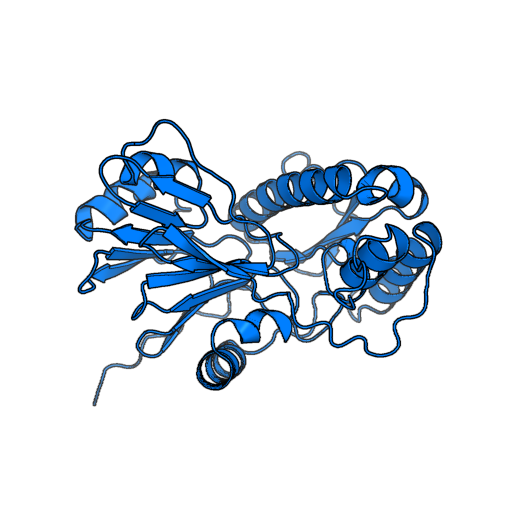31 186 ILE A O 1
ATOM 1371 N N . VAL A 1 187 ? 19.582 4.261 -15.407 1.00 82.50 187 VAL A N 1
ATOM 1372 C CA . VAL A 1 187 ? 19.051 4.307 -16.780 1.00 82.50 187 VAL A CA 1
ATOM 1373 C C . VAL A 1 187 ? 18.880 2.892 -17.329 1.00 82.50 187 VAL A C 1
ATOM 1375 O O . VAL A 1 187 ? 17.837 2.570 -17.901 1.00 82.50 187 VAL A O 1
ATOM 1378 N N . ASP A 1 188 ? 19.872 2.030 -17.120 1.00 85.19 188 ASP A N 1
ATOM 1379 C CA . ASP A 1 188 ? 19.820 0.624 -17.508 1.00 85.19 188 ASP A CA 1
ATOM 1380 C C . ASP A 1 188 ? 18.749 -0.144 -16.724 1.00 85.19 188 ASP A C 1
ATOM 1382 O O . ASP A 1 188 ? 18.069 -0.988 -17.307 1.00 85.19 188 ASP A O 1
ATOM 1386 N N . LEU A 1 189 ? 18.497 0.213 -15.458 1.00 87.31 189 LEU A N 1
ATOM 1387 C CA . LEU A 1 189 ? 17.358 -0.315 -14.701 1.00 87.31 189 LEU A CA 1
ATOM 1388 C C . LEU A 1 189 ? 16.023 0.052 -15.366 1.00 87.31 189 LEU A C 1
ATOM 1390 O O . LEU A 1 189 ? 15.116 -0.776 -15.438 1.00 87.31 189 LEU A O 1
ATOM 1394 N N . GLY A 1 190 ? 15.902 1.274 -15.891 1.00 86.69 190 GLY A N 1
ATOM 1395 C CA . GLY A 1 190 ? 14.732 1.683 -16.666 1.00 86.69 190 GLY A CA 1
ATOM 1396 C C . GLY A 1 190 ? 14.519 0.820 -17.899 1.00 86.69 190 GLY A C 1
ATOM 1397 O O . GLY A 1 190 ? 13.422 0.306 -18.106 1.00 86.69 190 GLY A O 1
ATOM 1398 N N . ARG A 1 191 ? 15.581 0.582 -18.671 1.00 87.12 191 ARG A N 1
ATOM 1399 C CA . ARG A 1 191 ? 15.533 -0.313 -19.838 1.00 87.12 191 ARG A CA 1
ATOM 1400 C C . ARG A 1 191 ? 15.179 -1.745 -19.451 1.00 87.12 191 ARG A C 1
ATOM 1402 O O . ARG A 1 191 ? 14.445 -2.407 -20.178 1.00 87.12 191 ARG A O 1
ATOM 1409 N N . GLU A 1 192 ? 15.676 -2.230 -18.316 1.00 88.50 192 GLU A N 1
ATOM 1410 C CA . GLU A 1 192 ? 15.341 -3.559 -17.804 1.00 88.50 192 GLU A CA 1
ATOM 1411 C C . GLU A 1 192 ? 13.846 -3.680 -17.496 1.00 88.50 192 GLU A C 1
ATOM 1413 O O . GLU A 1 192 ? 13.198 -4.612 -17.979 1.00 88.50 192 GLU A O 1
ATOM 1418 N N . ILE A 1 193 ? 13.263 -2.687 -16.816 1.00 88.69 193 ILE A N 1
ATOM 1419 C CA . ILE A 1 193 ? 11.813 -2.615 -16.582 1.00 88.69 193 ILE A CA 1
ATOM 1420 C C . ILE A 1 193 ? 11.049 -2.639 -17.913 1.00 88.69 193 ILE A C 1
ATOM 1422 O O . ILE A 1 193 ? 10.100 -3.408 -18.065 1.00 88.69 193 ILE A O 1
ATOM 1426 N N . GLU A 1 194 ? 11.467 -1.847 -18.903 1.00 88.12 194 GLU A N 1
ATOM 1427 C CA . GLU A 1 194 ? 10.832 -1.833 -20.227 1.00 88.12 194 GLU A CA 1
ATOM 1428 C C . GLU A 1 194 ? 10.909 -3.191 -20.936 1.00 88.12 194 GLU A C 1
ATOM 1430 O O . GLU A 1 194 ? 9.918 -3.638 -21.518 1.00 88.12 194 GLU A O 1
ATOM 1435 N N . MET A 1 195 ? 12.051 -3.880 -20.857 1.00 88.31 195 MET A N 1
ATOM 1436 C CA . MET A 1 195 ? 12.212 -5.226 -21.412 1.00 88.31 195 MET A CA 1
ATOM 1437 C C . MET A 1 195 ? 11.292 -6.244 -20.736 1.00 88.31 195 MET A C 1
ATOM 1439 O O . MET A 1 195 ? 10.745 -7.111 -21.418 1.00 88.31 195 MET A O 1
ATOM 1443 N N . HIS A 1 196 ? 11.115 -6.159 -19.416 1.00 87.56 196 HIS A N 1
ATOM 1444 C CA . HIS A 1 196 ? 10.188 -7.027 -18.693 1.00 87.56 196 HIS A CA 1
ATOM 1445 C C . HIS A 1 196 ? 8.736 -6.756 -19.094 1.00 87.56 196 HIS A C 1
ATOM 1447 O O . HIS A 1 196 ? 7.994 -7.691 -19.392 1.00 87.56 196 HIS A O 1
ATOM 1453 N N . LEU A 1 197 ? 8.354 -5.484 -19.212 1.00 88.12 197 LEU A N 1
ATOM 1454 C CA . LEU A 1 197 ? 7.030 -5.087 -19.687 1.00 88.12 197 LEU A CA 1
ATOM 1455 C C . LEU A 1 197 ? 6.755 -5.574 -21.117 1.00 88.12 197 LEU A C 1
ATOM 1457 O O . LEU A 1 197 ? 5.669 -6.079 -21.395 1.00 88.12 197 LEU A O 1
ATOM 1461 N N . ALA A 1 198 ? 7.741 -5.516 -22.013 1.00 86.38 198 ALA A N 1
ATOM 1462 C CA . ALA A 1 198 ? 7.606 -6.004 -23.387 1.00 86.38 198 ALA A CA 1
ATOM 1463 C C . ALA A 1 198 ? 7.375 -7.527 -23.495 1.00 86.38 198 ALA A C 1
ATOM 1465 O O . ALA A 1 198 ? 6.970 -8.007 -24.552 1.00 86.38 198 ALA A O 1
ATOM 1466 N N . ARG A 1 199 ? 7.630 -8.292 -22.423 1.00 83.88 199 ARG A N 1
ATOM 1467 C CA . ARG A 1 199 ? 7.422 -9.749 -22.362 1.00 83.88 199 ARG A CA 1
ATOM 1468 C C . ARG A 1 199 ? 6.046 -10.152 -21.824 1.00 83.88 199 ARG A C 1
ATOM 1470 O O . ARG A 1 199 ? 5.785 -11.350 -21.726 1.00 83.88 199 ARG A O 1
ATOM 1477 N N . CYS A 1 200 ? 5.181 -9.195 -21.476 1.00 82.75 200 CYS A N 1
ATOM 1478 C CA . CYS A 1 200 ? 3.808 -9.501 -21.076 1.00 82.75 200 CYS A CA 1
ATOM 1479 C C . CYS A 1 200 ? 3.092 -10.265 -22.195 1.00 82.75 200 CYS A C 1
ATOM 1481 O O . CYS A 1 200 ? 3.197 -9.917 -23.371 1.00 82.75 200 CYS A O 1
ATOM 1483 N N . THR A 1 201 ? 2.354 -11.310 -21.825 1.00 77.44 201 THR A N 1
ATOM 1484 C CA . THR A 1 201 ? 1.607 -12.139 -22.779 1.00 77.44 201 THR A CA 1
ATOM 1485 C C . THR A 1 201 ? 0.466 -11.368 -23.437 1.00 77.44 201 THR A C 1
ATOM 1487 O O . THR A 1 201 ? 0.175 -11.604 -24.610 1.00 77.44 201 THR A O 1
ATOM 1490 N N . VAL A 1 202 ? -0.148 -10.424 -22.715 1.00 80.12 202 VAL A N 1
ATOM 1491 C CA . VAL A 1 202 ? -1.095 -9.456 -23.276 1.00 80.12 202 VAL A CA 1
ATOM 1492 C C . VAL A 1 202 ? -0.368 -8.128 -23.526 1.00 80.12 202 VAL A C 1
ATOM 1494 O O . VAL A 1 202 ? 0.356 -7.651 -22.646 1.00 80.12 202 VAL A O 1
ATOM 1497 N N . PRO A 1 203 ? -0.543 -7.505 -24.707 1.00 84.00 203 PRO A N 1
ATOM 1498 C CA . PRO A 1 203 ? 0.104 -6.238 -25.018 1.00 84.00 203 PRO A CA 1
ATOM 1499 C C . PRO A 1 203 ? -0.288 -5.121 -24.049 1.00 84.00 203 PRO A C 1
ATOM 1501 O O . PRO A 1 203 ? -1.468 -4.865 -23.807 1.00 84.00 203 PRO A O 1
ATOM 1504 N N . LEU A 1 204 ? 0.720 -4.398 -23.568 1.00 88.88 204 LEU A N 1
ATOM 1505 C CA . LEU A 1 204 ? 0.539 -3.145 -22.848 1.00 88.88 204 LEU A CA 1
ATOM 1506 C C . LEU A 1 204 ? 0.233 -2.022 -23.841 1.00 88.88 204 LEU A C 1
ATOM 1508 O O . LEU A 1 204 ? 1.041 -1.733 -24.725 1.00 88.88 204 LEU A O 1
ATOM 1512 N N . VAL A 1 205 ? -0.914 -1.364 -23.682 1.00 92.31 205 VAL A N 1
ATOM 1513 C CA . VAL A 1 205 ? -1.316 -0.232 -24.533 1.00 92.31 205 VAL A CA 1
ATOM 1514 C C . VAL A 1 205 ? -1.191 1.093 -23.778 1.00 92.31 205 VAL A C 1
ATOM 1516 O O . VAL A 1 205 ? -1.458 1.120 -22.576 1.00 92.31 205 VAL A O 1
ATOM 1519 N N . PRO A 1 206 ? -0.810 2.207 -24.430 1.00 94.06 206 PRO A N 1
ATOM 1520 C CA . PRO A 1 206 ? -0.804 3.517 -23.783 1.00 94.06 206 PRO A CA 1
ATOM 1521 C C . PRO A 1 206 ? -2.170 3.857 -23.183 1.00 94.06 206 PRO A C 1
ATOM 1523 O O . PRO A 1 206 ? -3.203 3.697 -23.836 1.00 94.06 206 PRO A O 1
ATOM 1526 N N . PHE A 1 207 ? -2.172 4.340 -21.944 1.00 93.38 207 PHE A N 1
ATOM 1527 C CA . PHE A 1 207 ? -3.376 4.755 -21.242 1.00 93.38 207 PHE A CA 1
ATOM 1528 C C . PHE A 1 207 ? -3.380 6.273 -21.069 1.00 93.38 207 PHE A C 1
ATOM 1530 O O . PHE A 1 207 ? -2.543 6.827 -20.361 1.00 93.38 207 PHE A O 1
ATOM 1537 N N . ASN A 1 208 ? -4.344 6.931 -21.713 1.00 86.69 208 ASN A N 1
ATOM 1538 C CA . ASN A 1 208 ? -4.534 8.374 -21.647 1.00 86.69 208 ASN A CA 1
ATOM 1539 C C . ASN A 1 208 ? -5.935 8.667 -21.107 1.00 86.69 208 ASN A C 1
ATOM 1541 O O . ASN A 1 208 ? -6.907 8.657 -21.860 1.00 86.69 208 ASN A O 1
ATOM 1545 N N . ASP A 1 209 ? -6.026 8.933 -19.808 1.00 85.56 209 ASP A N 1
ATOM 1546 C CA . ASP A 1 209 ? -7.244 9.408 -19.157 1.00 85.56 209 ASP A CA 1
ATOM 1547 C C . ASP A 1 209 ? -6.914 10.663 -18.346 1.00 85.56 209 ASP A C 1
ATOM 1549 O O . ASP A 1 209 ? -6.051 10.648 -17.468 1.00 85.56 209 ASP A O 1
ATOM 1553 N N . SER A 1 210 ? -7.611 11.762 -18.632 1.00 84.56 210 SER A N 1
ATOM 1554 C CA . SER A 1 210 ? -7.447 13.023 -17.904 1.00 84.56 210 SER A CA 1
ATOM 1555 C C . SER A 1 210 ? -7.779 12.914 -16.411 1.00 84.56 210 SER A C 1
ATOM 1557 O O . SER A 1 210 ? -7.290 13.722 -15.626 1.00 84.56 210 SER A O 1
ATOM 1559 N N . ALA A 1 211 ? -8.604 11.940 -16.012 1.00 85.00 211 ALA A N 1
ATOM 1560 C CA . ALA A 1 211 ? -8.976 11.713 -14.618 1.00 85.00 211 ALA A CA 1
ATOM 1561 C C . ALA A 1 211 ? -7.899 10.959 -13.818 1.00 85.00 211 ALA A C 1
ATOM 1563 O O . ALA A 1 211 ? -7.882 11.045 -12.590 1.00 85.00 211 ALA A O 1
ATOM 1564 N N . LEU A 1 212 ? -7.002 10.244 -14.503 1.00 87.69 212 LEU A N 1
ATOM 1565 C CA . LEU A 1 212 ? -5.902 9.473 -13.924 1.00 87.69 212 LEU A CA 1
ATOM 1566 C C . LEU A 1 212 ? -4.585 9.905 -14.585 1.00 87.69 212 LEU A C 1
ATOM 1568 O O . LEU A 1 212 ? -4.025 9.161 -15.390 1.00 87.69 212 LEU A O 1
ATOM 1572 N N . PRO A 1 213 ? -4.090 11.122 -14.297 1.00 89.31 213 PRO A N 1
ATOM 1573 C CA . PRO A 1 213 ? -2.881 11.621 -14.930 1.00 89.31 213 PRO A CA 1
ATOM 1574 C C . PRO A 1 213 ? -1.656 10.812 -14.493 1.00 89.31 213 PRO A C 1
ATOM 1576 O O . PRO A 1 213 ? -1.510 10.437 -13.326 1.00 89.31 213 PRO A O 1
ATOM 1579 N N . ALA A 1 214 ? -0.742 10.589 -15.435 1.00 91.31 214 ALA A N 1
ATOM 1580 C CA . ALA A 1 214 ? 0.534 9.955 -15.150 1.00 91.31 214 ALA A CA 1
ATOM 1581 C C . ALA A 1 214 ? 1.373 10.836 -14.204 1.00 91.31 214 ALA A C 1
ATOM 1583 O O . ALA A 1 214 ? 1.542 12.030 -14.475 1.00 91.31 214 ALA A O 1
ATOM 1584 N N . PRO A 1 215 ? 1.926 10.283 -13.110 1.00 92.12 215 PRO A N 1
ATOM 1585 C CA . PRO A 1 215 ? 2.915 10.990 -12.309 1.00 92.12 215 PRO A CA 1
ATOM 1586 C C . PRO A 1 215 ? 4.139 11.372 -13.148 1.00 92.12 215 PRO A C 1
ATOM 1588 O O . PRO A 1 215 ? 4.509 10.662 -14.083 1.00 92.12 215 PRO A O 1
ATOM 1591 N N . HIS A 1 216 ? 4.791 12.482 -12.800 1.00 91.00 216 HIS A N 1
ATOM 1592 C CA . HIS A 1 216 ? 6.020 12.910 -13.472 1.00 91.00 216 HIS A CA 1
ATOM 1593 C C . HIS A 1 216 ? 7.068 11.784 -13.476 1.00 91.00 216 HIS A C 1
ATOM 1595 O O . HIS A 1 216 ? 7.266 11.132 -12.450 1.00 91.00 216 HIS A O 1
ATOM 1601 N N . GLY A 1 217 ? 7.725 11.544 -14.616 1.00 91.38 217 GLY A N 1
ATOM 1602 C CA . GLY A 1 217 ? 8.656 10.424 -14.776 1.00 91.38 217 GLY A CA 1
ATOM 1603 C C . GLY A 1 217 ? 8.038 9.091 -15.152 1.00 91.38 217 GLY A C 1
ATOM 1604 O O . GLY A 1 217 ? 8.777 8.127 -15.341 1.00 91.38 217 GLY A O 1
ATOM 1605 N N . PHE A 1 218 ? 6.711 9.007 -15.231 1.00 94.44 218 PHE A N 1
ATOM 1606 C CA . PHE A 1 218 ? 5.999 7.773 -15.515 1.00 94.44 218 PHE A CA 1
ATOM 1607 C C . PHE A 1 218 ? 5.090 7.940 -16.725 1.00 94.44 218 PHE A C 1
ATOM 1609 O O . PHE A 1 218 ? 4.517 9.000 -16.971 1.00 94.44 218 PHE A O 1
ATOM 1616 N N . ARG A 1 219 ? 4.923 6.847 -17.462 1.00 94.25 219 ARG A N 1
ATOM 1617 C CA . ARG A 1 219 ? 3.846 6.667 -18.431 1.00 94.25 219 ARG A CA 1
ATOM 1618 C C . ARG A 1 219 ? 2.876 5.627 -17.897 1.00 94.25 219 ARG A C 1
ATOM 1620 O O . ARG A 1 219 ? 3.286 4.650 -17.266 1.00 94.25 219 ARG A O 1
ATOM 1627 N N . LEU A 1 220 ? 1.595 5.832 -18.166 1.00 95.75 220 LEU A N 1
ATOM 1628 C CA . LEU A 1 220 ? 0.566 4.869 -17.814 1.00 95.75 220 LEU A CA 1
ATOM 1629 C C . LEU A 1 220 ? 0.307 3.946 -18.997 1.00 95.75 220 LEU A C 1
ATOM 1631 O O . LEU A 1 220 ? 0.080 4.389 -20.124 1.00 95.75 220 LEU A O 1
ATOM 1635 N N . LEU A 1 221 ? 0.361 2.652 -18.721 1.00 94.75 221 LEU A N 1
ATOM 1636 C CA . LEU A 1 221 ? 0.053 1.589 -19.662 1.00 94.75 221 LEU A CA 1
ATOM 1637 C C . LEU A 1 221 ? -1.122 0.783 -19.118 1.00 94.75 221 LEU A C 1
ATOM 1639 O O . LEU A 1 221 ? -1.293 0.667 -17.907 1.00 94.75 221 LEU A O 1
ATOM 1643 N N . ARG A 1 222 ? -1.925 0.208 -20.003 1.00 92.00 222 ARG A N 1
ATOM 1644 C CA . ARG A 1 222 ? -3.050 -0.650 -19.648 1.00 92.00 222 ARG A CA 1
ATOM 1645 C C . ARG A 1 222 ? -2.793 -2.079 -20.106 1.00 92.00 222 ARG A C 1
ATOM 1647 O O . ARG A 1 222 ? -2.391 -2.293 -21.247 1.00 92.00 222 ARG A O 1
ATOM 1654 N N . HIS A 1 223 ? -3.084 -3.026 -19.221 1.00 87.69 223 HIS A N 1
ATOM 1655 C CA . HIS A 1 223 ? -3.123 -4.466 -19.468 1.00 87.69 223 HIS A CA 1
ATOM 1656 C C . HIS A 1 223 ? -4.452 -4.988 -18.914 1.00 87.69 223 HIS A C 1
ATOM 1658 O O . HIS A 1 223 ? -4.617 -5.077 -17.703 1.00 87.69 223 HIS A O 1
ATOM 1664 N N . ASP A 1 224 ? -5.430 -5.281 -19.769 1.00 86.25 224 ASP A N 1
ATOM 1665 C CA . ASP A 1 224 ? -6.801 -5.633 -19.361 1.00 86.25 224 ASP A CA 1
ATOM 1666 C C . ASP A 1 224 ? -7.446 -4.597 -18.416 1.00 86.25 224 ASP A C 1
ATOM 1668 O O . ASP A 1 224 ? -7.801 -3.491 -18.844 1.00 86.25 224 ASP A O 1
ATOM 1672 N N . ASN A 1 225 ? -7.620 -4.934 -17.136 1.00 85.25 225 ASN A N 1
ATOM 1673 C CA . ASN A 1 225 ? -8.112 -4.045 -16.080 1.00 85.25 225 ASN A CA 1
ATOM 1674 C C . ASN A 1 225 ? -6.996 -3.514 -15.161 1.00 85.25 225 ASN A C 1
ATOM 1676 O O . ASN A 1 225 ? -7.277 -2.818 -14.186 1.00 85.25 225 ASN A O 1
ATOM 1680 N N . ALA A 1 226 ? -5.737 -3.806 -15.469 1.00 89.25 226 ALA A N 1
ATOM 1681 C CA . ALA A 1 226 ? -4.579 -3.297 -14.761 1.00 89.25 226 ALA A CA 1
ATOM 1682 C C . ALA A 1 226 ? -4.032 -2.026 -15.418 1.00 89.25 226 ALA A C 1
ATOM 1684 O O . ALA A 1 226 ? -3.866 -1.937 -16.637 1.00 89.25 226 ALA A O 1
ATOM 1685 N N . LEU A 1 227 ? -3.719 -1.050 -14.577 1.00 93.62 227 LEU A N 1
ATOM 1686 C CA . LEU A 1 227 ? -2.926 0.127 -14.875 1.00 93.62 227 LEU A CA 1
ATOM 1687 C C . LEU A 1 227 ? -1.489 -0.148 -14.426 1.00 93.62 227 LEU A C 1
ATOM 1689 O O . LEU A 1 227 ? -1.246 -0.522 -13.281 1.00 93.62 227 LEU A O 1
ATOM 1693 N N . VAL A 1 228 ? -0.529 0.051 -15.316 1.00 94.12 228 VAL A N 1
ATOM 1694 C CA . VAL A 1 228 ? 0.897 -0.108 -15.036 1.00 94.12 228 VAL A CA 1
ATOM 1695 C C . VAL A 1 228 ? 1.562 1.256 -15.151 1.00 94.12 228 VAL A C 1
ATOM 1697 O O . VAL A 1 228 ? 1.599 1.849 -16.230 1.00 94.12 228 VAL A O 1
ATOM 1700 N N . ALA A 1 229 ? 2.094 1.759 -14.039 1.00 94.88 229 ALA A N 1
ATOM 1701 C CA . ALA A 1 229 ? 2.917 2.959 -14.017 1.00 94.88 229 ALA A CA 1
ATOM 1702 C C . ALA A 1 229 ? 4.368 2.578 -14.338 1.00 94.88 229 ALA A C 1
ATOM 1704 O O . ALA A 1 229 ? 5.151 2.207 -13.461 1.00 94.88 229 ALA A O 1
ATOM 1705 N N . SER A 1 230 ? 4.718 2.659 -15.620 1.00 93.62 230 SER A N 1
ATOM 1706 C CA . SER A 1 230 ? 6.069 2.395 -16.117 1.00 93.62 230 SER A CA 1
ATOM 1707 C C . SER A 1 230 ? 6.916 3.650 -15.979 1.00 93.62 230 SER A C 1
ATOM 1709 O O . SER A 1 230 ? 6.540 4.698 -16.505 1.00 93.62 230 SER A O 1
ATOM 1711 N N . ALA A 1 231 ? 8.073 3.548 -15.328 1.00 90.75 231 ALA A N 1
ATOM 1712 C CA . ALA A 1 231 ? 9.044 4.635 -15.336 1.00 90.75 231 ALA A CA 1
ATOM 1713 C C . ALA A 1 231 ? 9.545 4.887 -16.770 1.00 90.75 231 ALA A C 1
ATOM 1715 O O . ALA A 1 231 ? 9.651 3.954 -17.570 1.00 90.75 231 ALA A O 1
ATOM 1716 N N . ILE A 1 232 ? 9.813 6.149 -17.096 1.00 90.94 232 ILE A N 1
ATOM 1717 C CA . ILE A 1 232 ? 10.439 6.572 -18.352 1.00 90.94 232 ILE A CA 1
ATOM 1718 C C . ILE A 1 232 ? 11.948 6.550 -18.120 1.00 90.94 232 ILE A C 1
ATOM 1720 O O . ILE A 1 232 ? 12.441 7.309 -17.283 1.00 90.94 232 ILE A O 1
ATOM 1724 N N . ALA A 1 233 ? 12.669 5.677 -18.829 1.00 87.62 233 ALA A N 1
ATOM 1725 C CA . ALA A 1 233 ? 14.080 5.392 -18.561 1.00 87.62 233 ALA A CA 1
ATOM 1726 C C . ALA A 1 233 ? 14.951 6.660 -18.533 1.00 87.62 233 ALA A C 1
ATOM 1728 O O . ALA A 1 233 ? 15.780 6.823 -17.638 1.00 87.62 233 ALA A O 1
ATOM 1729 N N . GLU A 1 234 ? 14.717 7.604 -19.449 1.00 87.62 234 GLU A N 1
ATOM 1730 C CA . GLU A 1 234 ? 15.476 8.857 -19.529 1.00 87.62 234 GLU A CA 1
ATOM 1731 C C . GLU A 1 234 ? 15.221 9.809 -18.348 1.00 87.62 234 GLU A C 1
ATOM 1733 O O . GLU A 1 234 ? 16.057 10.661 -18.060 1.00 87.62 234 GLU A O 1
ATOM 1738 N N . GLN A 1 235 ? 14.086 9.672 -17.655 1.00 90.38 235 GLN A N 1
ATOM 1739 C CA . GLN A 1 235 ? 13.680 10.536 -16.537 1.00 90.38 235 GLN A CA 1
ATOM 1740 C C . GLN A 1 235 ? 13.938 9.895 -15.166 1.00 90.38 235 GLN A C 1
ATOM 1742 O O . GLN A 1 235 ? 13.843 10.569 -14.142 1.00 90.38 235 GLN A O 1
ATOM 1747 N N . MET A 1 236 ? 14.299 8.608 -15.117 1.00 88.81 236 MET A N 1
ATOM 1748 C CA . MET A 1 236 ? 14.554 7.897 -13.860 1.00 88.81 236 MET A CA 1
ATOM 1749 C C . MET A 1 236 ? 15.629 8.526 -12.963 1.00 88.81 236 MET A C 1
ATOM 1751 O O . MET A 1 236 ? 15.426 8.540 -11.748 1.00 88.81 236 MET A O 1
ATOM 1755 N N . PRO A 1 237 ? 16.745 9.078 -13.482 1.00 89.12 237 PRO A N 1
ATOM 1756 C CA . PRO A 1 237 ? 17.715 9.763 -12.630 1.00 89.12 237 PRO A CA 1
ATOM 1757 C C . PRO A 1 237 ? 17.112 10.950 -11.869 1.00 89.12 237 PRO A C 1
ATOM 1759 O O . PRO A 1 237 ? 17.473 11.191 -10.722 1.00 89.12 237 PRO A O 1
ATOM 1762 N N . GLU A 1 238 ? 16.161 11.667 -12.465 1.00 88.4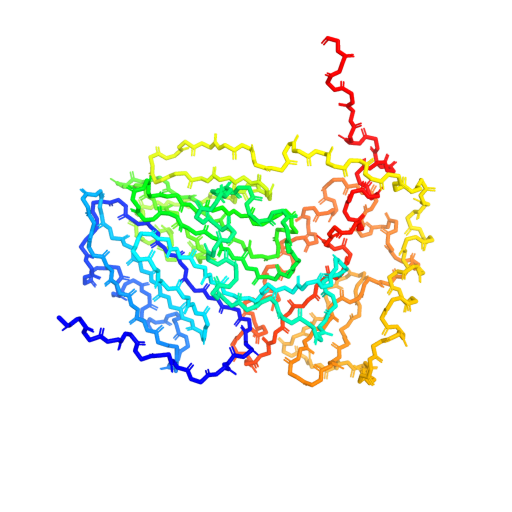4 238 GLU A N 1
ATOM 1763 C CA . GLU A 1 238 ? 15.456 12.761 -11.795 1.00 88.44 238 GLU A CA 1
ATOM 1764 C C . GLU A 1 238 ? 14.379 12.232 -10.835 1.00 88.44 238 GLU A C 1
ATOM 1766 O O . GLU A 1 238 ? 14.247 12.718 -9.711 1.00 88.44 238 GLU A O 1
ATOM 1771 N N . THR A 1 239 ? 13.639 11.195 -11.234 1.00 87.88 239 THR A N 1
ATOM 1772 C CA . THR A 1 239 ? 12.443 10.745 -10.500 1.00 87.88 239 THR A CA 1
ATOM 1773 C C . THR A 1 239 ? 12.738 9.755 -9.376 1.00 87.88 239 THR A C 1
ATOM 1775 O O . THR A 1 239 ? 11.973 9.661 -8.413 1.00 87.88 239 THR A O 1
ATOM 1778 N N . LEU A 1 240 ? 13.860 9.038 -9.465 1.00 88.88 240 LEU A N 1
ATOM 1779 C CA . LEU A 1 240 ? 14.276 7.983 -8.536 1.00 88.88 240 LEU A CA 1
ATOM 1780 C C . LEU A 1 240 ? 15.760 8.083 -8.136 1.00 88.88 240 LEU A C 1
ATOM 1782 O O . LEU A 1 240 ? 16.250 7.239 -7.389 1.00 88.88 240 LEU A O 1
ATOM 1786 N N . GLY A 1 241 ? 16.479 9.133 -8.552 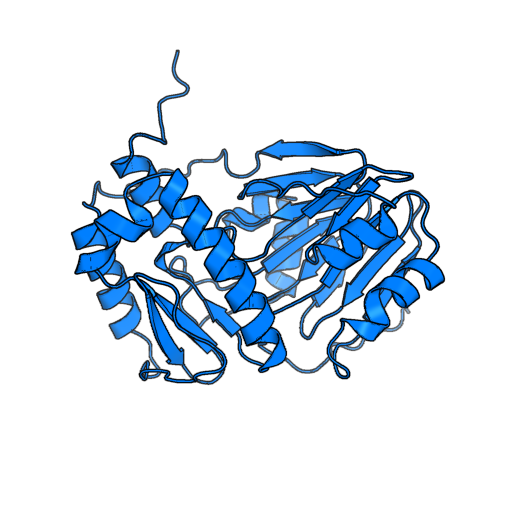1.00 86.88 241 GLY A N 1
ATOM 1787 C CA . GLY A 1 241 ? 17.902 9.333 -8.229 1.00 86.88 241 GLY A CA 1
ATOM 1788 C C . GLY A 1 241 ? 18.204 9.800 -6.805 1.00 86.88 241 GLY A C 1
ATOM 1789 O O . GLY A 1 241 ? 19.339 10.163 -6.503 1.00 86.88 241 GLY A O 1
ATOM 1790 N N . SER A 1 242 ? 17.219 9.809 -5.906 1.00 89.31 242 SER A N 1
ATOM 1791 C CA . SER A 1 242 ? 17.445 10.046 -4.479 1.00 89.31 242 SER A CA 1
ATOM 1792 C C . SER A 1 242 ? 16.356 9.405 -3.623 1.00 89.31 242 SER A C 1
ATOM 1794 O O . SER A 1 242 ? 15.236 9.180 -4.081 1.00 89.31 242 SER A O 1
ATOM 1796 N N . VAL A 1 243 ? 16.647 9.191 -2.336 1.00 87.56 243 VAL A N 1
ATOM 1797 C CA . VAL A 1 243 ? 15.653 8.703 -1.359 1.00 87.56 243 VAL A CA 1
ATOM 1798 C C . VAL A 1 243 ? 14.439 9.634 -1.285 1.00 87.56 243 VAL A C 1
ATOM 1800 O O . VAL A 1 243 ? 13.303 9.173 -1.223 1.00 87.56 243 VAL A O 1
ATOM 1803 N N . ALA A 1 244 ? 14.655 10.952 -1.339 1.00 89.38 244 ALA A N 1
ATOM 1804 C CA . ALA A 1 244 ? 13.567 11.926 -1.314 1.00 89.38 244 ALA A CA 1
ATOM 1805 C C . ALA A 1 244 ? 12.666 11.826 -2.558 1.00 89.38 244 ALA A C 1
ATOM 1807 O O . ALA A 1 244 ? 11.444 11.931 -2.432 1.00 89.38 244 ALA A O 1
ATOM 1808 N N . ALA A 1 245 ? 13.257 11.587 -3.734 1.00 91.12 245 ALA A N 1
ATOM 1809 C CA . ALA A 1 245 ? 12.532 11.407 -4.991 1.00 91.12 245 ALA A CA 1
ATOM 1810 C C . ALA A 1 245 ? 11.731 10.091 -5.002 1.00 91.12 245 ALA A C 1
ATOM 1812 O O . ALA A 1 245 ? 10.555 10.088 -5.364 1.00 91.12 245 ALA A O 1
ATOM 1813 N N . ILE A 1 246 ? 12.305 9.005 -4.473 1.00 90.25 246 ILE A N 1
ATOM 1814 C CA . ILE A 1 246 ? 11.601 7.732 -4.247 1.00 90.25 246 ILE A CA 1
ATOM 1815 C C . ILE A 1 246 ? 10.379 7.936 -3.338 1.00 90.25 246 ILE A C 1
ATOM 1817 O O . ILE A 1 246 ? 9.276 7.498 -3.664 1.00 90.25 246 ILE A O 1
ATOM 1821 N N . GLU A 1 247 ? 10.535 8.639 -2.213 1.00 89.62 247 GLU A N 1
ATOM 1822 C CA . GLU A 1 247 ? 9.419 8.918 -1.300 1.00 89.62 247 GLU A CA 1
ATOM 1823 C C . GLU A 1 247 ? 8.353 9.834 -1.921 1.00 89.62 247 GLU A C 1
ATOM 1825 O O . GLU A 1 247 ? 7.159 9.668 -1.661 1.00 89.62 247 GLU A O 1
ATOM 1830 N N . ALA A 1 248 ? 8.753 10.798 -2.755 1.00 90.75 248 ALA A N 1
ATOM 1831 C CA . ALA A 1 248 ? 7.816 11.621 -3.518 1.00 90.75 248 ALA A CA 1
ATOM 1832 C C . ALA A 1 248 ? 7.025 10.781 -4.531 1.00 90.75 248 ALA A C 1
ATOM 1834 O O . ALA A 1 248 ? 5.799 10.894 -4.589 1.00 90.75 248 ALA A O 1
ATOM 1835 N N . THR A 1 249 ? 7.705 9.883 -5.244 1.00 93.56 249 THR A N 1
ATOM 1836 C CA . THR A 1 249 ? 7.089 8.937 -6.176 1.00 93.56 249 THR A CA 1
ATOM 1837 C C . THR A 1 249 ? 6.106 8.016 -5.457 1.00 93.56 249 THR A C 1
ATOM 1839 O O . THR A 1 249 ? 4.962 7.904 -5.887 1.00 93.56 249 THR A O 1
ATOM 1842 N N . ARG A 1 250 ? 6.475 7.436 -4.307 1.00 92.50 250 ARG A N 1
ATOM 1843 C CA . ARG A 1 250 ? 5.558 6.626 -3.481 1.00 92.50 250 ARG A CA 1
ATOM 1844 C C . ARG A 1 250 ? 4.285 7.387 -3.118 1.00 92.50 250 ARG A C 1
ATOM 1846 O O . ARG A 1 250 ? 3.196 6.846 -3.268 1.00 92.50 250 ARG A O 1
ATOM 1853 N N . ARG A 1 251 ? 4.396 8.656 -2.702 1.00 91.31 251 ARG A N 1
ATOM 1854 C CA . ARG A 1 251 ? 3.222 9.496 -2.398 1.00 91.31 251 ARG A CA 1
ATOM 1855 C C . ARG A 1 251 ? 2.332 9.714 -3.623 1.00 91.31 251 ARG A C 1
ATOM 1857 O O . ARG A 1 251 ? 1.113 9.601 -3.500 1.00 91.31 251 ARG A O 1
ATOM 1864 N N . ALA A 1 252 ? 2.923 10.002 -4.783 1.00 92.62 252 ALA A N 1
ATOM 1865 C CA . ALA A 1 252 ? 2.174 10.159 -6.028 1.00 92.62 252 ALA A CA 1
ATOM 1866 C C . ALA A 1 252 ? 1.459 8.853 -6.427 1.00 92.62 252 ALA A C 1
ATOM 1868 O O . ALA A 1 252 ? 0.279 8.874 -6.775 1.00 92.62 252 ALA A O 1
ATOM 1869 N N . MET A 1 253 ? 2.135 7.709 -6.287 1.00 94.25 253 MET A N 1
ATOM 1870 C CA . MET A 1 253 ? 1.574 6.393 -6.601 1.00 94.25 253 MET A CA 1
ATOM 1871 C C . MET A 1 253 ? 0.482 5.961 -5.624 1.00 94.25 253 MET A C 1
ATOM 1873 O O . MET A 1 253 ? -0.497 5.364 -6.053 1.00 94.25 253 MET A O 1
ATOM 1877 N N . SER A 1 254 ? 0.574 6.310 -4.338 1.00 92.12 254 SER A N 1
ATOM 1878 C CA . SER A 1 254 ? -0.517 6.081 -3.381 1.00 92.12 254 SER A CA 1
ATOM 1879 C C . SER A 1 254 ? -1.792 6.844 -3.744 1.00 92.12 254 SER A C 1
ATOM 1881 O O . SER A 1 254 ? -2.891 6.306 -3.602 1.00 92.12 254 SER A O 1
ATOM 1883 N N . ALA A 1 255 ? -1.664 8.080 -4.235 1.00 90.38 255 ALA A N 1
ATOM 1884 C CA . ALA A 1 255 ? -2.814 8.842 -4.715 1.00 90.38 255 ALA A CA 1
ATOM 1885 C C . ALA A 1 255 ? -3.422 8.195 -5.969 1.00 90.38 255 ALA A C 1
ATOM 1887 O O . ALA A 1 255 ? -4.635 7.983 -6.024 1.00 90.38 255 ALA A O 1
ATOM 1888 N N . LEU A 1 256 ? -2.577 7.812 -6.934 1.00 92.69 256 LEU A N 1
ATOM 1889 C CA . LEU A 1 256 ? -3.008 7.114 -8.144 1.00 92.69 256 LEU A CA 1
ATOM 1890 C C . LEU A 1 256 ? -3.667 5.762 -7.824 1.00 92.69 256 LEU A C 1
ATOM 1892 O O . LEU A 1 256 ? -4.681 5.430 -8.425 1.00 92.69 256 LEU A O 1
ATOM 1896 N N . TRP A 1 257 ? -3.148 5.009 -6.850 1.00 92.62 257 TRP A N 1
ATOM 1897 C CA . TRP A 1 257 ? -3.691 3.715 -6.418 1.00 92.62 257 TRP A CA 1
ATOM 1898 C C . TRP A 1 257 ? -5.141 3.833 -5.951 1.00 92.62 257 TRP A C 1
ATOM 1900 O O . TRP A 1 257 ? -5.997 3.047 -6.364 1.00 92.62 257 TRP A O 1
ATOM 1910 N N . TRP A 1 258 ? -5.433 4.842 -5.126 1.00 88.81 258 TRP A N 1
ATOM 1911 C CA . TRP A 1 258 ? -6.794 5.092 -4.662 1.00 88.81 258 TRP A CA 1
ATOM 1912 C C . TRP A 1 258 ? -7.720 5.472 -5.822 1.00 88.81 258 TRP A C 1
ATOM 1914 O O . TRP A 1 258 ? -8.836 4.964 -5.928 1.00 88.81 258 TRP A O 1
ATOM 1924 N N . GLN A 1 259 ? -7.255 6.339 -6.727 1.00 89.25 259 GLN A N 1
ATOM 1925 C CA . GLN A 1 259 ? -8.046 6.766 -7.881 1.00 89.25 259 GLN A CA 1
ATOM 1926 C C . GLN A 1 259 ? -8.314 5.615 -8.863 1.00 89.25 259 GLN A C 1
ATOM 1928 O O . GLN A 1 259 ? -9.458 5.444 -9.280 1.00 89.25 259 GLN A O 1
ATOM 1933 N N . ALA A 1 260 ? -7.302 4.797 -9.169 1.00 89.56 260 ALA A N 1
ATOM 1934 C CA . ALA A 1 260 ? -7.432 3.596 -9.992 1.00 89.56 260 ALA A CA 1
ATOM 1935 C C . ALA A 1 260 ? -8.442 2.615 -9.381 1.00 89.56 260 ALA A C 1
ATOM 1937 O O . ALA A 1 260 ? -9.297 2.088 -10.090 1.00 89.56 260 ALA A O 1
ATOM 1938 N N . GLY A 1 261 ? -8.421 2.452 -8.054 1.00 86.69 261 GLY A N 1
ATOM 1939 C CA . GLY A 1 261 ? -9.400 1.634 -7.346 1.00 86.69 261 GLY A CA 1
ATOM 1940 C C . GLY A 1 261 ? -10.843 2.107 -7.510 1.00 86.69 261 GLY A C 1
ATOM 1941 O O . GLY A 1 261 ? -11.732 1.303 -7.783 1.00 86.69 261 GLY A O 1
ATOM 1942 N N . ARG A 1 262 ? -11.087 3.423 -7.445 1.00 84.19 262 ARG A N 1
ATOM 1943 C CA . ARG A 1 262 ? -12.420 3.995 -7.730 1.00 84.19 262 ARG A CA 1
ATOM 1944 C C . ARG A 1 262 ? -12.855 3.800 -9.184 1.00 84.19 262 ARG A C 1
ATOM 1946 O O . ARG A 1 262 ? -14.051 3.715 -9.442 1.00 84.19 262 ARG A O 1
ATOM 1953 N N . ALA A 1 263 ? -11.903 3.719 -10.110 1.00 85.50 263 ALA A N 1
ATOM 1954 C CA . ALA A 1 263 ? -12.149 3.405 -11.516 1.00 85.50 263 ALA A CA 1
ATOM 1955 C C . ALA A 1 263 ? -12.277 1.891 -11.788 1.00 85.50 263 ALA A C 1
ATOM 1957 O O . ALA A 1 263 ? -12.436 1.490 -12.939 1.00 85.50 263 ALA A O 1
ATOM 1958 N N . GLY A 1 264 ? -12.201 1.040 -10.757 1.00 85.00 264 GLY A N 1
ATOM 1959 C CA . GLY A 1 264 ? -12.266 -0.413 -10.908 1.00 85.00 264 GLY A CA 1
ATOM 1960 C C . GLY A 1 264 ? -11.046 -1.012 -11.616 1.00 85.00 264 GLY A C 1
ATOM 1961 O O . GLY A 1 264 ? -11.161 -2.068 -12.234 1.00 85.00 264 GLY A O 1
ATOM 1962 N N . MET A 1 265 ? -9.892 -0.344 -11.545 1.00 88.06 265 MET A N 1
ATOM 1963 C CA . MET A 1 265 ? -8.631 -0.796 -12.136 1.00 88.06 265 MET A CA 1
ATOM 1964 C C . MET A 1 265 ? -7.642 -1.237 -11.057 1.00 88.06 265 MET A C 1
ATOM 1966 O O . MET A 1 265 ? -7.691 -0.743 -9.931 1.00 88.06 265 MET A O 1
ATOM 1970 N N . GLN A 1 266 ? -6.714 -2.137 -11.387 1.00 88.25 266 GLN A N 1
ATOM 1971 C CA . GLN A 1 266 ? -5.527 -2.400 -10.557 1.00 88.25 266 GLN A CA 1
ATOM 1972 C C . GLN A 1 266 ? -4.420 -1.378 -10.848 1.00 88.25 266 GLN A C 1
ATOM 1974 O O . GLN A 1 266 ? -4.393 -0.829 -11.939 1.00 88.25 266 GLN A O 1
ATOM 1979 N N . LEU A 1 267 ? -3.494 -1.140 -9.916 1.00 91.94 267 LEU A N 1
ATOM 1980 C CA . LEU A 1 267 ? -2.281 -0.355 -10.140 1.00 91.94 267 LEU A CA 1
ATOM 1981 C C . LEU A 1 267 ? -1.043 -1.190 -9.821 1.00 91.94 267 LEU A C 1
ATOM 1983 O O . LEU A 1 267 ? -0.878 -1.654 -8.699 1.00 91.94 267 LEU A O 1
ATOM 1987 N N . PHE A 1 268 ? -0.135 -1.279 -10.779 1.00 92.44 268 PHE A N 1
ATOM 1988 C CA . PHE A 1 268 ? 1.177 -1.890 -10.619 1.00 92.44 268 PHE A CA 1
ATOM 1989 C C . PHE A 1 268 ? 2.261 -0.861 -10.909 1.00 92.44 268 PHE A C 1
ATOM 1991 O O . PHE A 1 268 ? 2.121 -0.047 -11.826 1.00 92.44 268 PHE A O 1
ATOM 1998 N N . VAL A 1 269 ? 3.342 -0.881 -10.131 1.00 94.12 269 VAL A N 1
ATOM 1999 C CA . VAL A 1 269 ? 4.424 0.105 -10.255 1.00 94.12 269 VAL A CA 1
ATOM 2000 C C . VAL A 1 269 ? 5.776 -0.608 -10.243 1.00 94.12 269 VAL A C 1
ATOM 2002 O O . VAL A 1 269 ? 6.457 -0.574 -9.223 1.00 94.12 269 VAL A O 1
ATOM 2005 N N . PRO A 1 270 ? 6.203 -1.231 -11.357 1.00 92.94 270 PRO A N 1
ATOM 2006 C CA . PRO A 1 270 ? 7.398 -2.079 -11.382 1.00 92.94 270 PRO A CA 1
ATOM 2007 C C . PRO A 1 270 ? 8.672 -1.434 -10.828 1.00 92.94 270 PRO A C 1
ATOM 2009 O O . PRO A 1 270 ? 9.464 -2.086 -10.156 1.00 92.94 270 PRO A O 1
ATOM 2012 N N . ALA A 1 271 ? 8.846 -0.126 -11.036 1.00 91.31 271 ALA A N 1
ATOM 2013 C CA . ALA A 1 271 ? 9.993 0.622 -10.519 1.00 91.31 271 ALA A CA 1
ATOM 2014 C C . ALA A 1 271 ? 10.043 0.712 -8.979 1.00 91.31 271 ALA A C 1
ATOM 2016 O O . ALA A 1 271 ? 11.088 1.039 -8.423 1.00 91.31 271 ALA A O 1
ATOM 2017 N N . LEU A 1 272 ? 8.923 0.447 -8.298 1.00 90.94 272 LEU A N 1
ATOM 2018 C CA . LEU A 1 272 ? 8.817 0.402 -6.840 1.00 90.94 272 LEU A CA 1
ATOM 2019 C C . LEU A 1 272 ? 8.788 -1.030 -6.285 1.00 90.94 272 LEU A C 1
ATOM 2021 O O . LEU A 1 272 ? 8.710 -1.199 -5.072 1.00 90.94 272 LEU A O 1
ATOM 2025 N N . GLU A 1 273 ? 8.869 -2.055 -7.128 1.00 89.56 273 GLU A N 1
ATOM 2026 C CA . GLU A 1 273 ? 8.849 -3.456 -6.700 1.00 89.56 273 GLU A CA 1
ATOM 2027 C C . GLU A 1 273 ? 10.271 -3.998 -6.500 1.00 89.56 273 GLU A C 1
ATOM 2029 O O . GLU A 1 273 ? 11.266 -3.364 -6.869 1.00 89.56 273 GLU A O 1
ATOM 2034 N N . ARG A 1 274 ? 10.398 -5.177 -5.881 1.00 83.25 274 ARG A N 1
ATOM 2035 C CA . ARG A 1 274 ? 11.691 -5.866 -5.736 1.00 83.25 274 ARG A CA 1
ATOM 2036 C C . ARG A 1 274 ? 11.864 -6.839 -6.905 1.00 83.25 274 ARG A C 1
ATOM 2038 O O . ARG A 1 274 ? 11.143 -7.824 -6.939 1.00 83.25 274 ARG A O 1
ATOM 2045 N N . PRO A 1 275 ? 12.829 -6.619 -7.817 1.00 83.62 275 PRO A N 1
ATOM 2046 C CA . PRO A 1 275 ? 14.199 -6.226 -7.457 1.00 83.62 275 PRO A CA 1
ATOM 2047 C C . PRO A 1 275 ? 14.587 -4.769 -7.766 1.00 83.62 275 PRO A C 1
ATOM 2049 O O . PRO A 1 275 ? 15.679 -4.339 -7.381 1.00 83.62 275 PRO A O 1
ATOM 2052 N N . ALA A 1 276 ? 13.735 -3.990 -8.439 1.00 87.25 276 ALA A N 1
ATOM 2053 C CA . ALA A 1 276 ? 14.072 -2.630 -8.868 1.00 87.25 276 ALA A CA 1
ATOM 2054 C C . ALA A 1 276 ? 14.459 -1.722 -7.688 1.00 87.25 276 ALA A C 1
ATOM 2056 O O . ALA A 1 276 ? 15.501 -1.067 -7.719 1.00 87.25 276 ALA A O 1
ATOM 2057 N N . MET A 1 277 ? 13.684 -1.753 -6.603 1.00 86.50 277 MET A N 1
ATOM 2058 C CA . MET A 1 277 ? 13.973 -0.976 -5.394 1.00 86.50 277 MET A CA 1
ATOM 2059 C C . MET A 1 277 ? 15.295 -1.348 -4.727 1.00 86.50 277 MET A C 1
ATOM 2061 O O . MET A 1 277 ? 16.003 -0.465 -4.239 1.00 86.50 277 MET A O 1
ATOM 2065 N N . ASP A 1 278 ? 15.650 -2.631 -4.718 1.00 82.94 278 ASP A N 1
ATOM 2066 C CA . ASP A 1 278 ? 16.915 -3.085 -4.140 1.00 82.94 278 ASP A CA 1
ATOM 2067 C C . ASP A 1 278 ? 18.090 -2.536 -4.957 1.00 82.94 278 ASP A C 1
ATOM 2069 O O . ASP A 1 278 ? 19.053 -2.012 -4.395 1.00 82.94 278 ASP A O 1
ATOM 2073 N N . THR A 1 279 ? 17.968 -2.572 -6.286 1.00 83.12 279 THR A N 1
ATOM 2074 C CA . THR A 1 279 ? 18.947 -1.997 -7.218 1.00 83.12 279 THR A CA 1
ATOM 2075 C C . THR A 1 279 ? 19.092 -0.489 -7.013 1.00 83.12 279 THR A C 1
ATOM 2077 O O . THR A 1 279 ? 20.212 0.007 -6.885 1.00 83.12 279 THR A O 1
ATOM 2080 N N . LEU A 1 280 ? 17.977 0.242 -6.890 1.00 83.75 280 LEU A N 1
ATOM 2081 C CA . LEU A 1 280 ? 17.980 1.683 -6.617 1.00 83.75 280 LEU A CA 1
ATOM 2082 C C . LEU A 1 280 ? 18.681 2.003 -5.294 1.00 83.75 280 LEU A C 1
ATOM 2084 O O . LEU A 1 280 ? 19.556 2.865 -5.248 1.00 83.75 280 LEU A O 1
ATOM 2088 N N . PHE A 1 281 ? 18.361 1.295 -4.210 1.00 83.12 281 PHE A N 1
ATOM 2089 C CA . PHE A 1 281 ? 19.010 1.548 -2.924 1.00 83.12 281 PHE A CA 1
ATOM 2090 C C . PHE A 1 281 ? 20.495 1.161 -2.913 1.00 83.12 281 PHE A C 1
ATOM 2092 O O . PHE A 1 281 ? 21.274 1.813 -2.211 1.00 83.12 281 PHE A O 1
ATOM 2099 N N . LEU A 1 282 ? 20.912 0.149 -3.682 1.00 79.25 282 LEU A N 1
ATOM 2100 C CA . LEU A 1 282 ? 22.330 -0.161 -3.896 1.00 79.25 282 LEU A CA 1
ATOM 2101 C C . LEU A 1 282 ? 23.037 0.970 -4.654 1.00 79.25 282 LEU A C 1
ATOM 2103 O O . LEU A 1 282 ? 24.091 1.424 -4.204 1.00 79.25 282 LEU A O 1
ATOM 2107 N N . ALA A 1 283 ? 22.445 1.459 -5.747 1.00 79.12 283 ALA A N 1
ATOM 2108 C CA . ALA A 1 283 ? 22.988 2.552 -6.556 1.00 79.12 283 ALA A CA 1
ATOM 2109 C C . ALA A 1 283 ? 23.106 3.865 -5.761 1.00 79.12 283 ALA A C 1
ATOM 2111 O O . ALA A 1 283 ? 24.099 4.581 -5.875 1.00 79.12 283 ALA A O 1
ATOM 2112 N N . LEU A 1 284 ? 22.136 4.149 -4.888 1.00 78.88 284 LEU A N 1
ATOM 2113 C CA . LEU A 1 284 ? 22.132 5.323 -4.009 1.00 78.88 284 LEU A CA 1
ATOM 2114 C C . LEU A 1 284 ? 23.007 5.159 -2.754 1.00 78.88 284 LEU A C 1
ATOM 2116 O O . LEU A 1 284 ? 23.030 6.046 -1.898 1.00 78.88 284 LEU A O 1
ATOM 2120 N N . GLY A 1 285 ? 23.692 4.022 -2.587 1.00 71.19 285 GLY A N 1
ATOM 2121 C CA . GLY A 1 285 ? 24.504 3.738 -1.402 1.00 71.19 285 GLY A CA 1
ATOM 2122 C C . GLY A 1 285 ? 23.695 3.714 -0.100 1.00 71.19 285 GLY A C 1
ATOM 2123 O O . GLY A 1 285 ? 24.239 3.983 0.970 1.00 71.19 285 GLY A O 1
ATOM 2124 N N . CYS A 1 286 ? 22.394 3.437 -0.187 1.00 62.12 286 CYS A N 1
ATOM 2125 C CA . CYS A 1 286 ? 21.462 3.412 0.938 1.00 62.12 286 CYS A CA 1
ATOM 2126 C C . CYS A 1 286 ? 21.444 2.050 1.643 1.00 62.12 286 CYS A C 1
ATOM 2128 O O . CYS A 1 286 ? 21.162 1.990 2.837 1.00 62.12 286 CYS A O 1
ATOM 2130 N N . ILE A 1 287 ? 21.853 0.972 0.961 1.00 59.66 287 ILE A N 1
ATOM 2131 C CA . ILE A 1 287 ? 22.196 -0.308 1.605 1.00 59.66 287 ILE A CA 1
ATOM 2132 C C . ILE A 1 287 ? 23.631 -0.221 2.151 1.00 59.66 287 ILE A C 1
ATOM 2134 O O . ILE A 1 287 ? 24.557 -0.897 1.704 1.00 59.66 287 ILE A O 1
ATOM 2138 N N . ARG A 1 288 ? 23.854 0.684 3.108 1.00 43.59 288 ARG A N 1
ATOM 2139 C CA . ARG A 1 288 ? 25.115 0.773 3.853 1.00 43.59 288 ARG A CA 1
ATOM 2140 C C . ARG A 1 288 ? 25.125 -0.279 4.957 1.00 43.59 288 ARG A C 1
ATOM 2142 O O . ARG A 1 288 ? 24.431 -0.152 5.958 1.00 43.59 288 ARG A O 1
ATOM 2149 N N . SER A 1 289 ? 25.943 -1.309 4.759 1.00 38.72 289 SER A N 1
ATOM 2150 C CA . SER A 1 289 ? 26.734 -2.003 5.784 1.00 38.72 289 SER A CA 1
ATOM 2151 C C . SER A 1 289 ? 26.378 -1.704 7.257 1.00 38.72 289 SER A C 1
ATOM 2153 O O . SER A 1 289 ? 27.039 -0.887 7.899 1.00 38.72 289 SER A O 1
ATOM 2155 N N . ARG A 1 290 ? 25.459 -2.476 7.857 1.00 37.16 290 ARG A N 1
ATOM 2156 C CA . ARG A 1 290 ? 25.482 -2.776 9.308 1.00 37.16 290 ARG A CA 1
ATOM 2157 C C . ARG A 1 290 ? 26.527 -3.859 9.615 1.00 37.16 290 ARG A C 1
ATOM 2159 O O . ARG A 1 290 ? 26.247 -4.895 10.206 1.00 37.16 290 ARG A O 1
ATOM 2166 N N . ARG A 1 291 ? 27.759 -3.618 9.166 1.00 40.19 291 ARG A N 1
ATOM 2167 C CA . ARG A 1 291 ? 28.963 -4.244 9.715 1.00 40.19 291 ARG A CA 1
ATOM 2168 C C . ARG A 1 291 ? 29.896 -3.121 10.133 1.00 40.19 291 ARG A C 1
ATOM 2170 O O . ARG A 1 291 ? 30.743 -2.701 9.348 1.00 40.19 291 ARG A O 1
ATOM 2177 N N . ARG A 1 292 ? 29.680 -2.638 11.350 1.00 34.59 292 ARG A N 1
ATOM 2178 C CA . ARG A 1 292 ? 30.689 -2.339 12.367 1.00 34.59 292 ARG A CA 1
ATOM 2179 C C . ARG A 1 292 ? 29.973 -2.127 13.689 1.00 34.59 292 ARG A C 1
ATOM 2181 O O . ARG A 1 292 ? 28.930 -1.442 13.663 1.00 34.59 292 ARG A O 1
#